Protein AF-A0A953UJZ9-F1 (afdb_monomer_lite)

Structure (mmCIF, N/CA/C/O backbone):
data_AF-A0A953UJZ9-F1
#
_entry.id   AF-A0A953UJZ9-F1
#
loop_
_atom_site.group_PDB
_atom_site.id
_atom_site.type_symbol
_atom_site.label_atom_id
_atom_site.label_alt_id
_atom_site.label_comp_id
_atom_site.label_asym_id
_atom_site.label_entity_id
_atom_site.label_seq_id
_atom_site.pdbx_PDB_ins_code
_atom_site.Cartn_x
_atom_site.Cartn_y
_atom_site.Cartn_z
_atom_site.occupancy
_atom_site.B_iso_or_equiv
_atom_site.auth_seq_id
_atom_site.auth_comp_id
_atom_site.auth_asym_id
_atom_site.auth_atom_id
_atom_site.pdbx_PDB_model_num
ATOM 1 N N . MET A 1 1 ? 5.316 -20.249 -6.117 1.00 58.19 1 MET A N 1
ATOM 2 C CA . MET A 1 1 ? 6.698 -19.734 -6.131 1.00 58.19 1 MET A CA 1
ATOM 3 C C . MET A 1 1 ? 7.180 -19.866 -7.557 1.00 58.19 1 MET A C 1
ATOM 5 O O . MET A 1 1 ? 7.036 -20.961 -8.097 1.00 58.19 1 MET A O 1
ATOM 9 N N . ALA A 1 2 ? 7.601 -18.769 -8.183 1.00 73.19 2 ALA A N 1
ATOM 10 C CA . ALA A 1 2 ? 8.180 -18.831 -9.522 1.00 73.19 2 ALA A CA 1
ATOM 11 C C . ALA A 1 2 ? 9.542 -19.540 -9.443 1.00 73.19 2 ALA A C 1
ATOM 13 O O . ALA A 1 2 ? 10.257 -19.397 -8.452 1.00 73.19 2 ALA A O 1
ATOM 14 N N . GLU A 1 3 ? 9.878 -20.360 -10.437 1.00 79.06 3 GLU A N 1
ATOM 15 C CA . GLU A 1 3 ? 11.207 -20.971 -10.489 1.00 79.06 3 GLU A CA 1
ATOM 16 C C . GLU A 1 3 ? 12.247 -19.902 -10.865 1.00 79.06 3 GLU A C 1
ATOM 18 O O . GLU A 1 3 ? 11.990 -19.110 -11.778 1.00 79.06 3 GLU A O 1
ATOM 23 N N . PRO A 1 4 ? 13.409 -19.856 -10.184 1.00 88.12 4 PRO A N 1
ATOM 24 C CA . PRO A 1 4 ? 14.463 -18.914 -10.530 1.00 88.12 4 PRO A CA 1
ATOM 25 C C . PRO A 1 4 ? 14.976 -19.207 -11.941 1.00 88.12 4 PRO A C 1
ATOM 27 O O . PRO A 1 4 ? 15.209 -20.362 -12.306 1.00 88.12 4 PRO A O 1
ATOM 30 N N . LEU A 1 5 ? 15.175 -18.154 -12.730 1.00 93.25 5 LEU A N 1
ATOM 31 C CA . LEU A 1 5 ? 15.668 -18.290 -14.096 1.00 93.25 5 LEU A CA 1
ATOM 32 C C . LEU A 1 5 ? 17.116 -18.788 -14.106 1.00 93.25 5 LEU A C 1
ATOM 34 O O . LEU A 1 5 ? 17.972 -18.312 -13.360 1.00 93.25 5 LEU A O 1
ATOM 38 N N . SER A 1 6 ? 17.429 -19.709 -15.014 1.00 96.00 6 SER A N 1
ATOM 39 C CA . SER A 1 6 ? 18.814 -20.114 -15.250 1.00 96.00 6 SER A CA 1
ATOM 40 C C . SER A 1 6 ? 19.647 -18.942 -15.799 1.00 96.00 6 SER A C 1
ATOM 42 O O . SER A 1 6 ? 19.119 -18.076 -16.506 1.00 96.00 6 SER A O 1
ATOM 44 N N . PRO A 1 7 ? 20.981 -18.926 -15.597 1.00 96.31 7 PRO A N 1
ATOM 45 C CA . PRO A 1 7 ? 21.849 -17.896 -16.179 1.00 96.31 7 PRO A CA 1
ATOM 46 C C . PRO A 1 7 ? 21.696 -17.750 -17.703 1.00 96.31 7 PRO A C 1
ATOM 48 O O . PRO A 1 7 ? 21.784 -16.644 -18.236 1.00 96.31 7 PRO A O 1
ATOM 51 N N . SER A 1 8 ? 21.426 -18.853 -18.411 1.00 96.31 8 SER A N 1
ATOM 52 C CA . SER A 1 8 ? 21.149 -18.853 -19.852 1.00 96.31 8 SER A CA 1
ATOM 53 C C . SER A 1 8 ? 19.830 -18.169 -20.210 1.00 96.31 8 SER A C 1
ATOM 55 O O . SER A 1 8 ? 19.759 -17.469 -21.220 1.00 96.31 8 SER A O 1
ATOM 57 N N . GLU A 1 9 ? 18.791 -18.334 -19.393 1.00 97.19 9 GLU A N 1
ATOM 58 C CA . GLU A 1 9 ? 17.505 -17.664 -19.606 1.00 97.19 9 GLU A CA 1
ATOM 59 C C . GLU A 1 9 ? 17.603 -16.169 -19.323 1.00 97.19 9 GLU A C 1
ATOM 61 O O . GLU A 1 9 ? 17.124 -15.374 -20.133 1.00 97.19 9 GLU A O 1
ATOM 66 N N . ILE A 1 10 ? 18.292 -15.779 -18.245 1.00 97.38 10 ILE A N 1
ATOM 67 C CA . ILE A 1 10 ? 18.560 -14.369 -17.932 1.00 97.38 10 ILE A CA 1
ATOM 68 C C . ILE A 1 10 ? 19.323 -13.714 -19.086 1.00 97.38 10 ILE A C 1
ATOM 70 O O . ILE A 1 10 ? 18.930 -12.644 -19.554 1.00 97.38 10 ILE A O 1
ATOM 74 N N . ALA A 1 11 ? 20.373 -14.365 -19.598 1.00 97.44 11 ALA A N 1
ATOM 75 C CA . ALA A 1 11 ? 21.143 -13.860 -20.733 1.00 97.44 11 ALA A CA 1
ATOM 76 C C . ALA A 1 11 ? 20.284 -13.712 -21.999 1.00 97.44 11 ALA A C 1
ATOM 78 O O . ALA A 1 11 ? 20.357 -12.682 -22.671 1.00 97.44 11 ALA A O 1
ATOM 79 N N . ARG A 1 12 ? 19.425 -14.697 -22.296 1.00 98.12 12 ARG A N 1
ATOM 80 C CA . ARG A 1 12 ? 18.495 -14.650 -23.434 1.00 98.12 12 ARG A CA 1
ATOM 81 C C . ARG A 1 12 ? 17.529 -13.472 -23.326 1.00 98.12 12 ARG A C 1
ATOM 83 O O . ARG A 1 12 ? 17.406 -12.704 -24.277 1.00 98.12 12 ARG A O 1
ATOM 90 N N . HIS A 1 13 ? 16.864 -13.312 -22.184 1.00 98.12 13 HIS A N 1
ATOM 91 C CA . HIS A 1 13 ? 15.943 -12.198 -21.960 1.00 98.12 13 HIS A CA 1
ATOM 92 C C . HIS A 1 13 ? 16.662 -10.852 -22.026 1.00 98.12 13 HIS A C 1
ATOM 94 O O . HIS A 1 13 ? 16.184 -9.942 -22.693 1.00 98.12 13 HIS A O 1
ATOM 100 N N . THR A 1 14 ? 17.848 -10.746 -21.427 1.00 97.31 14 THR A N 1
ATOM 101 C CA . THR A 1 14 ? 18.667 -9.526 -21.482 1.00 97.31 14 THR A CA 1
ATOM 102 C C . THR A 1 14 ? 19.038 -9.157 -22.921 1.00 97.31 14 THR A C 1
ATOM 104 O O . THR A 1 14 ? 18.936 -7.991 -23.294 1.00 97.31 14 THR A O 1
ATOM 107 N N . GLY A 1 15 ? 19.413 -10.136 -23.752 1.00 97.12 15 GLY A N 1
ATOM 108 C CA . GLY A 1 15 ? 19.668 -9.912 -25.179 1.00 97.12 15 GLY A CA 1
ATOM 109 C C . GLY A 1 15 ? 18.449 -9.336 -25.903 1.00 97.12 15 GLY A C 1
ATOM 110 O O . GLY A 1 15 ? 18.568 -8.342 -26.616 1.00 97.12 15 GLY A O 1
ATOM 111 N N . ILE A 1 16 ? 17.257 -9.886 -25.639 1.00 97.94 16 ILE A N 1
ATOM 112 C CA . ILE A 1 16 ? 15.998 -9.378 -26.206 1.00 97.94 16 ILE A CA 1
ATOM 113 C C . ILE A 1 16 ? 15.743 -7.930 -25.768 1.00 97.94 16 ILE A C 1
ATOM 115 O O . ILE A 1 16 ? 15.439 -7.095 -26.618 1.00 97.94 16 ILE A O 1
ATOM 119 N N . LEU A 1 17 ? 15.901 -7.612 -24.478 1.00 97.69 17 LEU A N 1
ATOM 120 C CA . LEU A 1 17 ? 15.688 -6.252 -23.964 1.00 97.69 17 LEU A CA 1
ATOM 121 C C . LEU A 1 17 ? 16.626 -5.231 -24.620 1.00 97.69 17 LEU A C 1
ATOM 123 O O . LEU A 1 17 ? 16.199 -4.127 -24.958 1.00 97.69 17 LEU A O 1
ATOM 127 N N . ASN A 1 18 ? 17.878 -5.609 -24.874 1.00 95.69 18 ASN A N 1
ATOM 128 C CA . ASN A 1 18 ? 18.856 -4.712 -25.484 1.00 95.69 18 ASN A CA 1
ATOM 129 C C . ASN A 1 18 ? 18.601 -4.489 -26.981 1.00 95.69 18 ASN A C 1
ATOM 131 O O . ASN A 1 18 ? 18.669 -3.352 -27.444 1.00 95.69 18 ASN A O 1
ATOM 135 N N . GLU A 1 19 ? 18.267 -5.541 -27.731 1.00 95.50 19 GLU A N 1
ATOM 136 C CA . GLU A 1 19 ? 18.360 -5.522 -29.199 1.00 95.50 19 GLU A CA 1
ATOM 137 C C . GLU A 1 19 ? 17.005 -5.525 -29.922 1.00 95.50 19 GLU A C 1
ATOM 139 O O . GLU A 1 19 ? 16.905 -5.032 -31.049 1.00 95.50 19 GLU A O 1
ATOM 144 N N . SER A 1 20 ? 15.950 -6.074 -29.308 1.00 95.62 20 SER A N 1
ATOM 145 C CA . SER A 1 20 ? 14.676 -6.285 -30.001 1.00 95.62 20 SER A CA 1
ATOM 146 C C . SER A 1 20 ? 13.931 -4.979 -30.279 1.00 95.62 20 SER A C 1
ATOM 148 O O . SER A 1 20 ? 13.770 -4.129 -29.406 1.00 95.62 20 SER A O 1
ATOM 150 N N . ARG A 1 21 ? 13.399 -4.844 -31.494 1.00 94.38 21 ARG A N 1
ATOM 151 C CA . ARG A 1 21 ? 12.443 -3.783 -31.858 1.00 94.38 21 ARG A CA 1
ATOM 152 C C . ARG A 1 21 ? 10.989 -4.251 -31.816 1.00 94.38 21 ARG A C 1
ATOM 154 O O . ARG A 1 21 ? 10.092 -3.464 -32.085 1.00 94.38 21 ARG A O 1
ATOM 161 N N . ASP A 1 22 ? 10.775 -5.529 -31.523 1.00 96.38 22 ASP A N 1
ATOM 162 C CA . ASP A 1 22 ? 9.454 -6.122 -31.373 1.00 96.38 22 ASP A CA 1
ATOM 163 C C . ASP A 1 22 ? 8.970 -5.900 -29.935 1.00 96.38 22 ASP A C 1
ATOM 165 O O . ASP A 1 22 ? 9.495 -6.507 -28.992 1.00 96.38 22 ASP A O 1
ATOM 169 N N . THR A 1 23 ? 7.985 -5.013 -29.777 1.00 95.31 23 THR A N 1
ATOM 170 C CA . THR A 1 23 ? 7.402 -4.655 -28.481 1.00 95.31 23 THR A CA 1
ATOM 171 C C . THR A 1 23 ? 6.867 -5.879 -27.742 1.00 95.31 23 THR A C 1
ATOM 173 O O . THR A 1 23 ? 7.101 -5.992 -26.542 1.00 95.31 23 THR A O 1
ATOM 176 N N . ASP A 1 24 ? 6.248 -6.850 -28.416 1.00 96.25 24 ASP A N 1
ATOM 177 C CA . ASP A 1 24 ? 5.693 -8.028 -27.736 1.00 96.25 24 ASP A CA 1
ATOM 178 C C . ASP A 1 24 ? 6.804 -8.888 -27.114 1.00 96.25 24 ASP A C 1
ATOM 180 O O . ASP A 1 24 ? 6.673 -9.372 -25.985 1.00 96.25 24 ASP A O 1
ATOM 184 N N . GLN A 1 25 ? 7.945 -9.017 -27.799 1.00 97.31 25 GLN A N 1
ATOM 185 C CA . GLN A 1 25 ? 9.116 -9.721 -27.264 1.00 97.31 25 GLN A CA 1
ATOM 186 C C . GLN A 1 25 ? 9.776 -8.972 -26.102 1.00 97.31 25 GLN A C 1
ATOM 188 O O . GLN A 1 25 ? 10.216 -9.612 -25.136 1.00 97.31 25 GLN A O 1
ATOM 193 N N . LEU A 1 26 ? 9.844 -7.637 -26.183 1.00 97.38 26 LEU A N 1
ATOM 194 C CA . LEU A 1 26 ? 10.350 -6.791 -25.098 1.00 97.38 26 LEU A CA 1
ATOM 195 C C . LEU A 1 26 ? 9.493 -6.956 -23.849 1.00 97.38 26 LEU A C 1
ATOM 197 O O . LEU A 1 26 ? 10.021 -7.249 -22.778 1.00 97.38 26 LEU A O 1
ATOM 201 N N . VAL A 1 27 ? 8.173 -6.848 -24.000 1.00 97.75 27 VAL A N 1
ATOM 202 C CA . VAL A 1 27 ? 7.217 -6.981 -22.900 1.00 97.75 27 VAL A CA 1
ATOM 203 C C . VAL A 1 27 ? 7.284 -8.374 -22.288 1.00 97.75 27 VAL A C 1
ATOM 205 O O . VAL A 1 27 ? 7.410 -8.495 -21.072 1.00 97.75 27 VAL A O 1
ATOM 208 N N . ALA A 1 28 ? 7.261 -9.430 -23.105 1.00 98.06 28 ALA A N 1
ATOM 209 C CA . ALA A 1 28 ? 7.353 -10.801 -22.609 1.00 98.06 28 ALA A CA 1
ATOM 210 C C . ALA A 1 28 ? 8.652 -11.045 -21.823 1.00 98.06 28 ALA A C 1
ATOM 212 O O . ALA A 1 28 ? 8.630 -11.687 -20.774 1.00 98.06 28 ALA A O 1
ATOM 213 N N . SER A 1 29 ? 9.780 -10.505 -22.295 1.00 98.19 29 SER A N 1
ATOM 214 C CA . SER A 1 29 ? 11.065 -10.652 -21.604 1.00 98.19 29 SER A CA 1
ATOM 215 C C . SER A 1 29 ? 11.154 -9.812 -20.335 1.00 98.19 29 SER A C 1
ATOM 217 O O . SER A 1 29 ? 11.658 -10.301 -19.328 1.00 98.19 29 SER A O 1
ATOM 219 N N . ALA A 1 30 ? 10.637 -8.583 -20.350 1.00 98.19 30 ALA A N 1
ATOM 220 C CA . ALA A 1 30 ? 10.620 -7.719 -19.175 1.00 98.19 30 ALA A CA 1
ATOM 221 C C . ALA A 1 30 ? 9.745 -8.319 -18.067 1.00 98.19 30 ALA A C 1
ATOM 223 O O . ALA A 1 30 ? 10.163 -8.352 -16.913 1.00 98.19 30 ALA A O 1
ATOM 224 N N . LEU A 1 31 ? 8.581 -8.870 -18.427 1.00 98.12 31 LEU A 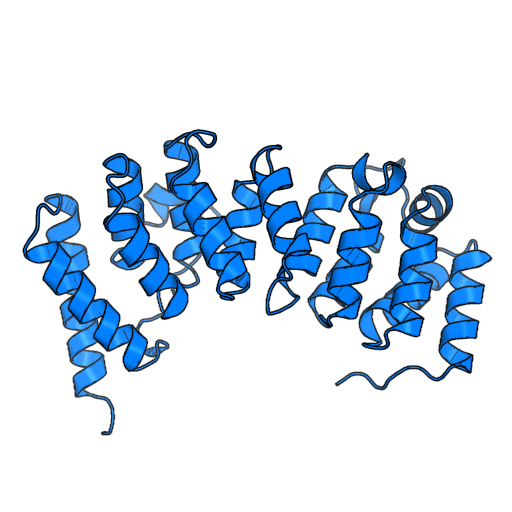N 1
ATOM 225 C CA . LEU A 1 31 ? 7.698 -9.574 -17.496 1.00 98.12 31 LEU A CA 1
ATOM 226 C C . LEU A 1 31 ? 8.345 -10.839 -16.928 1.00 98.12 31 LEU A C 1
ATOM 228 O O . LEU A 1 31 ? 8.251 -11.072 -15.727 1.00 98.12 31 LEU A O 1
ATOM 232 N N . ALA A 1 32 ? 9.032 -11.627 -17.761 1.00 97.50 32 ALA A N 1
ATOM 233 C CA . ALA A 1 32 ? 9.737 -12.818 -17.295 1.00 97.50 32 ALA A CA 1
ATOM 234 C C . ALA A 1 32 ? 10.825 -12.472 -16.265 1.00 97.50 32 ALA A C 1
ATOM 236 O O . ALA A 1 32 ? 10.915 -13.133 -15.235 1.00 97.50 32 ALA A O 1
ATOM 237 N N . LEU A 1 33 ? 11.617 -11.416 -16.502 1.00 97.88 33 LEU A N 1
ATOM 238 C CA . LEU A 1 33 ? 12.612 -10.960 -15.526 1.00 97.88 33 LEU A CA 1
ATOM 239 C C . LEU A 1 33 ? 11.956 -10.379 -14.264 1.00 97.88 33 LEU A C 1
ATOM 241 O O . LEU A 1 33 ? 12.402 -10.695 -13.164 1.00 97.88 33 LEU A O 1
ATOM 245 N N . ALA A 1 34 ? 10.895 -9.578 -14.400 1.00 97.62 34 ALA A N 1
ATOM 246 C CA . ALA A 1 34 ? 10.188 -8.976 -13.267 1.00 97.62 34 ALA A CA 1
ATOM 247 C C . ALA A 1 34 ? 9.583 -10.027 -12.321 1.00 97.62 34 ALA A C 1
ATOM 249 O O . ALA A 1 34 ? 9.651 -9.867 -11.108 1.00 97.62 34 ALA A O 1
ATOM 250 N N . ALA A 1 35 ? 9.052 -11.123 -12.868 1.00 96.31 35 ALA A N 1
ATOM 251 C CA . ALA A 1 35 ? 8.443 -12.205 -12.094 1.00 96.31 35 ALA A CA 1
ATOM 252 C C . ALA A 1 35 ? 9.450 -13.242 -11.550 1.00 96.31 35 ALA A C 1
ATOM 254 O O . ALA A 1 35 ? 9.056 -14.156 -10.832 1.00 96.31 35 ALA A O 1
ATOM 255 N N . SER A 1 36 ? 10.737 -13.148 -11.905 1.00 91.81 36 SER A N 1
ATOM 256 C CA . SER A 1 36 ? 11.708 -14.236 -11.689 1.00 91.81 36 SER A CA 1
ATOM 257 C C . SER A 1 36 ? 12.210 -14.417 -10.252 1.00 91.81 36 SER A C 1
ATOM 259 O O . SER A 1 36 ? 12.951 -15.365 -10.004 1.00 91.81 36 SER A O 1
ATOM 261 N N . GLU A 1 37 ? 11.877 -13.511 -9.324 1.00 90.94 37 GLU A N 1
ATOM 262 C CA . GLU A 1 37 ? 12.398 -13.436 -7.939 1.00 90.94 37 GLU A CA 1
ATOM 263 C C . GLU A 1 37 ? 13.953 -13.407 -7.818 1.00 90.94 37 GLU A C 1
ATOM 265 O O . GLU A 1 37 ? 14.498 -13.209 -6.728 1.00 90.94 37 GLU A O 1
ATOM 270 N N . ASP A 1 38 ? 14.685 -13.527 -8.932 1.00 94.88 38 ASP A N 1
ATOM 271 C CA . ASP A 1 38 ? 16.134 -13.690 -9.032 1.00 94.88 38 ASP A CA 1
ATOM 272 C C . ASP A 1 38 ? 16.846 -12.316 -9.060 1.00 94.88 38 ASP A C 1
ATOM 274 O O . ASP A 1 38 ? 16.565 -11.472 -9.922 1.00 94.88 38 ASP A O 1
ATOM 278 N N . PRO A 1 39 ? 17.784 -12.034 -8.129 1.00 95.88 39 PRO A N 1
ATOM 279 C CA . PRO A 1 39 ? 18.444 -10.731 -8.081 1.00 95.88 39 PRO A CA 1
ATOM 280 C C . PRO A 1 39 ? 19.257 -10.368 -9.341 1.00 95.88 39 PRO A C 1
ATOM 282 O O . PRO A 1 39 ? 19.136 -9.223 -9.783 1.00 95.88 39 PRO A O 1
ATOM 285 N N . PRO A 1 40 ? 20.079 -11.257 -9.941 1.00 96.81 40 PRO A N 1
ATOM 286 C CA . PRO A 1 40 ? 20.658 -11.024 -11.268 1.00 96.81 40 PRO A CA 1
ATOM 287 C C . PRO A 1 40 ? 19.648 -10.663 -12.369 1.00 96.81 40 PRO A C 1
ATOM 289 O O . PRO A 1 40 ? 19.921 -9.752 -13.157 1.00 96.81 40 PRO A O 1
ATOM 292 N N . ALA A 1 41 ? 18.496 -11.330 -12.427 1.00 97.25 41 ALA A N 1
ATOM 293 C CA . ALA A 1 41 ? 17.450 -11.045 -13.410 1.00 97.25 41 ALA A CA 1
ATOM 294 C C . ALA A 1 41 ? 16.835 -9.651 -13.211 1.00 97.25 41 ALA A C 1
ATOM 296 O O . ALA A 1 41 ? 16.741 -8.868 -14.162 1.00 97.25 41 ALA A O 1
ATOM 297 N N . LEU A 1 42 ? 16.506 -9.297 -11.967 1.00 97.38 42 LEU A N 1
ATOM 298 C CA . LEU A 1 42 ? 16.020 -7.961 -11.620 1.00 97.38 42 LEU A CA 1
ATOM 299 C C . LEU A 1 42 ? 17.084 -6.890 -11.880 1.00 97.38 42 LEU A C 1
ATOM 301 O O . LEU A 1 42 ? 16.769 -5.824 -12.398 1.00 97.38 42 LEU A O 1
ATOM 305 N N . LEU A 1 43 ? 18.361 -7.169 -11.617 1.00 96.44 43 LEU A N 1
ATOM 306 C CA . LEU A 1 43 ? 19.442 -6.244 -11.959 1.00 96.44 43 LEU A CA 1
ATOM 307 C C . LEU A 1 43 ? 19.526 -6.002 -13.473 1.00 96.44 43 LEU A C 1
ATOM 309 O O . LEU A 1 43 ? 19.748 -4.867 -13.892 1.00 96.44 43 LEU A O 1
ATOM 313 N N . ALA A 1 44 ? 19.358 -7.041 -14.295 1.00 96.81 44 ALA A N 1
ATOM 314 C CA . ALA A 1 44 ? 19.346 -6.901 -15.749 1.00 96.81 44 ALA A CA 1
ATOM 315 C C . ALA A 1 44 ? 18.161 -6.050 -16.231 1.00 96.81 44 ALA A C 1
ATOM 317 O O . ALA A 1 44 ? 18.358 -5.136 -17.033 1.00 96.81 44 ALA A O 1
ATOM 318 N N . LEU 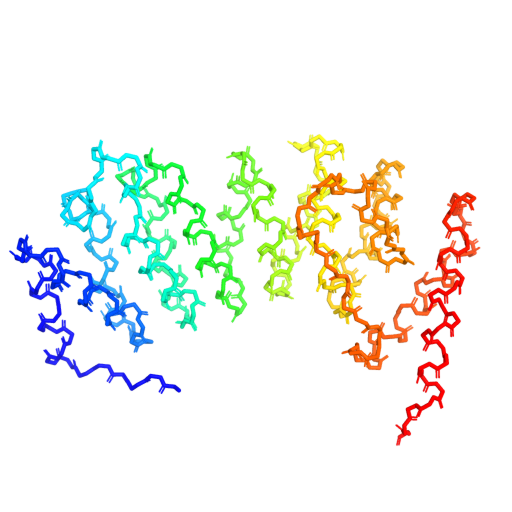A 1 45 ? 16.965 -6.283 -15.683 1.00 98.00 45 LEU A N 1
ATOM 319 C CA . LEU A 1 45 ? 15.781 -5.462 -15.947 1.00 98.00 45 LEU A CA 1
ATOM 320 C C . LEU A 1 45 ? 15.996 -4.000 -15.520 1.00 98.00 45 LEU A C 1
ATOM 322 O O . LEU A 1 45 ? 15.735 -3.072 -16.285 1.00 98.00 45 LEU A O 1
ATOM 326 N N . GLY A 1 46 ? 16.534 -3.792 -14.318 1.00 96.50 46 GLY A N 1
ATOM 327 C CA . GLY A 1 46 ? 16.820 -2.472 -13.770 1.00 96.50 46 GLY A CA 1
ATOM 328 C C . GLY A 1 46 ? 17.841 -1.683 -14.587 1.00 96.50 46 GLY A C 1
ATOM 329 O O . GLY A 1 46 ? 17.797 -0.465 -14.560 1.00 96.50 46 GLY A O 1
ATOM 330 N N . ARG A 1 47 ? 18.738 -2.319 -15.352 1.00 96.06 47 ARG A N 1
ATOM 331 C CA . ARG A 1 47 ? 19.648 -1.583 -16.251 1.00 96.06 47 ARG A CA 1
ATOM 332 C C . ARG A 1 47 ? 18.902 -0.905 -17.392 1.00 96.06 47 ARG A C 1
ATOM 334 O O . ARG A 1 47 ? 19.209 0.234 -17.702 1.00 96.06 47 ARG A O 1
ATOM 341 N N . VAL A 1 48 ? 17.938 -1.588 -18.007 1.00 96.75 48 VAL A N 1
ATOM 342 C CA . VAL A 1 48 ? 17.239 -1.046 -19.180 1.00 96.75 48 VAL A CA 1
ATOM 343 C C . VAL A 1 48 ? 16.116 -0.082 -18.798 1.00 96.75 48 VAL A C 1
ATOM 345 O O . VAL A 1 48 ? 15.917 0.907 -19.493 1.00 96.75 48 VAL A O 1
ATOM 348 N N . LEU A 1 49 ? 15.435 -0.294 -17.665 1.00 96.44 49 LEU A N 1
ATOM 349 C CA . LEU A 1 49 ? 14.336 0.576 -17.212 1.00 96.44 49 LEU A CA 1
ATOM 350 C C . LEU A 1 49 ? 14.762 2.010 -16.865 1.00 96.44 49 LEU A C 1
ATOM 352 O O . LEU A 1 49 ? 13.910 2.886 -16.758 1.00 96.44 49 LEU A O 1
ATOM 356 N N . ARG A 1 50 ? 16.062 2.253 -16.698 1.00 95.06 50 ARG A N 1
ATOM 357 C CA . ARG A 1 50 ? 16.626 3.583 -16.431 1.00 95.06 50 ARG A CA 1
ATOM 358 C C . ARG A 1 50 ? 16.823 4.419 -17.695 1.00 95.06 50 ARG A C 1
ATOM 360 O O . ARG A 1 50 ? 17.198 5.579 -17.600 1.00 95.06 50 ARG A O 1
ATOM 367 N N . HIS A 1 51 ? 16.616 3.823 -18.868 1.00 94.94 51 HIS A N 1
ATOM 368 C CA . HIS A 1 51 ? 16.889 4.450 -20.153 1.00 94.94 51 HIS A CA 1
ATOM 369 C C . HIS A 1 51 ? 15.592 4.695 -20.923 1.00 94.94 51 HIS A C 1
ATOM 371 O O . HIS A 1 51 ? 14.864 3.767 -21.280 1.00 94.94 51 HIS A O 1
ATOM 377 N N . GLY A 1 52 ? 15.347 5.952 -21.259 1.00 92.62 52 GLY A N 1
ATOM 378 C CA . GLY A 1 52 ? 14.241 6.447 -22.064 1.00 92.62 52 GLY A CA 1
ATOM 379 C C . GLY A 1 52 ? 14.181 5.802 -23.443 1.00 92.62 52 GLY A C 1
ATOM 380 O O . GLY A 1 52 ? 13.090 5.538 -23.933 1.00 92.62 52 GLY A O 1
ATOM 381 N N . GLU A 1 53 ? 15.321 5.438 -24.045 1.00 94.00 53 GLU A N 1
ATOM 382 C CA . GLU A 1 53 ? 15.330 4.663 -25.296 1.00 94.00 53 GLU A CA 1
ATOM 383 C C . GLU A 1 53 ? 14.589 3.327 -25.141 1.00 94.00 53 GLU A C 1
ATOM 385 O O . GLU A 1 53 ? 13.765 2.968 -25.983 1.00 94.00 53 GLU A O 1
ATOM 390 N N . PHE A 1 54 ? 14.853 2.594 -24.058 1.00 95.62 54 PHE A N 1
ATOM 391 C CA . PHE A 1 54 ? 14.154 1.344 -23.781 1.00 95.62 54 PHE A CA 1
ATOM 392 C C . PHE A 1 54 ? 12.685 1.599 -23.434 1.00 95.62 54 PHE A C 1
ATOM 394 O O . PHE A 1 54 ? 11.816 0.912 -23.967 1.00 95.62 54 PHE A O 1
ATOM 401 N N . LEU A 1 55 ? 12.393 2.605 -22.604 1.00 94.94 55 LEU A N 1
ATOM 402 C CA . LEU A 1 55 ? 11.017 2.955 -22.234 1.00 94.94 55 LEU A CA 1
ATOM 403 C C . LEU A 1 55 ? 10.169 3.321 -23.469 1.00 94.94 55 LEU A C 1
ATOM 405 O O . LEU A 1 55 ? 9.043 2.848 -23.582 1.00 94.94 55 LEU A O 1
ATOM 409 N N . ASN A 1 56 ? 10.732 4.049 -24.438 1.00 93.19 56 ASN A N 1
ATOM 410 C CA . ASN A 1 56 ? 10.086 4.400 -25.714 1.00 93.19 56 ASN A CA 1
ATOM 411 C C . ASN A 1 56 ? 9.934 3.213 -26.683 1.00 93.19 56 ASN A C 1
ATOM 413 O O . ASN A 1 56 ? 9.147 3.273 -27.624 1.00 93.19 56 ASN A O 1
ATOM 417 N N . ARG A 1 57 ? 10.718 2.142 -26.509 1.00 94.75 57 ARG A N 1
ATOM 418 C CA . ARG A 1 57 ? 10.541 0.880 -27.253 1.00 94.75 57 ARG A CA 1
ATOM 419 C C . ARG A 1 57 ? 9.494 -0.018 -26.592 1.00 94.75 57 ARG A C 1
ATOM 421 O O . ARG A 1 57 ? 8.826 -0.793 -27.280 1.00 94.75 57 ARG A O 1
ATOM 428 N N . LEU A 1 58 ? 9.395 0.053 -25.265 1.00 94.75 58 LEU A N 1
ATOM 429 C CA . LEU A 1 58 ? 8.469 -0.737 -24.461 1.00 94.75 58 LEU A CA 1
ATOM 430 C C . LEU A 1 58 ? 7.036 -0.195 -24.544 1.00 94.75 58 LEU A C 1
ATOM 432 O O . LEU A 1 58 ? 6.098 -0.988 -24.605 1.00 94.75 58 LEU A O 1
ATOM 436 N N . ASP A 1 59 ? 6.872 1.125 -24.574 1.00 93.25 59 ASP A N 1
ATOM 437 C CA . ASP A 1 59 ? 5.585 1.812 -24.655 1.00 93.25 59 ASP A CA 1
ATOM 438 C C . ASP A 1 59 ? 5.580 2.883 -25.752 1.00 93.25 59 ASP A C 1
ATOM 440 O O . ASP A 1 59 ? 6.593 3.519 -26.034 1.00 93.25 59 ASP A O 1
ATOM 444 N N . ASP A 1 60 ? 4.405 3.114 -26.344 1.00 86.50 60 ASP A N 1
ATOM 445 C CA . ASP A 1 60 ? 4.173 4.263 -27.222 1.00 86.50 60 ASP A CA 1
ATOM 446 C C . ASP A 1 60 ? 3.936 5.508 -26.361 1.00 86.50 60 ASP A C 1
ATOM 448 O O . ASP A 1 60 ? 2.803 5.810 -25.974 1.00 86.50 60 ASP A O 1
ATOM 452 N N . THR A 1 61 ? 5.027 6.204 -26.042 1.00 80.88 61 THR A N 1
ATOM 453 C CA . THR A 1 61 ? 5.029 7.413 -25.206 1.00 80.88 61 THR A CA 1
ATOM 454 C C . THR A 1 61 ? 4.407 8.629 -25.889 1.00 80.88 61 THR A C 1
ATOM 456 O O . THR A 1 61 ? 4.051 9.590 -25.218 1.00 80.88 61 THR A O 1
ATOM 459 N N . ALA A 1 62 ? 4.196 8.589 -27.209 1.00 81.25 62 ALA A N 1
ATOM 460 C CA . ALA A 1 62 ? 3.502 9.656 -27.928 1.00 81.25 62 ALA A CA 1
ATOM 461 C C . ALA A 1 62 ? 1.971 9.558 -27.800 1.00 81.25 62 ALA A C 1
ATOM 463 O O . ALA A 1 62 ? 1.261 10.522 -28.099 1.00 81.25 62 ALA A O 1
ATOM 464 N N . ASN A 1 63 ? 1.449 8.407 -27.368 1.00 84.00 63 ASN A N 1
ATOM 465 C CA . ASN A 1 63 ? 0.025 8.168 -27.190 1.00 84.00 63 ASN A CA 1
ATOM 466 C C . ASN A 1 63 ? -0.334 8.087 -25.693 1.00 84.00 63 ASN A C 1
ATOM 468 O O . ASN A 1 63 ? -0.064 7.066 -25.053 1.00 84.00 63 ASN A O 1
ATOM 472 N N . PRO A 1 64 ? -1.048 9.088 -25.138 1.00 81.19 64 PRO A N 1
ATOM 473 C CA . PRO A 1 64 ? -1.414 9.116 -23.718 1.00 81.19 64 PRO A CA 1
ATOM 474 C C . PRO A 1 64 ? -2.176 7.873 -23.228 1.00 81.19 64 PRO A C 1
ATOM 476 O O . PRO A 1 64 ? -2.090 7.502 -22.063 1.00 81.19 64 PRO A O 1
ATOM 479 N N . SER A 1 65 ? -2.913 7.183 -24.109 1.00 81.56 65 SER A N 1
ATOM 480 C CA . SER A 1 65 ? -3.666 5.965 -23.753 1.00 81.56 65 SER A CA 1
ATOM 481 C C . SER A 1 65 ? -2.802 4.698 -23.617 1.00 81.56 65 SER A C 1
ATOM 483 O O . SER A 1 65 ? -3.298 3.621 -23.253 1.00 81.56 65 SER A O 1
ATOM 485 N N . SER A 1 66 ? -1.514 4.792 -23.944 1.00 85.69 66 SER A N 1
ATOM 486 C CA . SER A 1 66 ? -0.555 3.685 -23.898 1.00 85.69 66 SER A CA 1
ATOM 487 C C . SER A 1 66 ? 0.818 4.058 -23.342 1.00 85.69 66 SER A C 1
ATOM 489 O O . SER A 1 66 ? 1.639 3.160 -23.215 1.00 85.69 66 SER A O 1
ATOM 491 N N . GLU A 1 67 ? 1.044 5.315 -22.953 1.00 89.12 67 GLU A N 1
ATOM 492 C CA . GLU A 1 67 ? 2.345 5.868 -22.534 1.00 89.12 67 GLU A CA 1
ATOM 493 C C . GLU A 1 67 ? 3.059 5.070 -21.426 1.00 89.12 67 GLU A C 1
ATOM 495 O O . GLU A 1 67 ? 4.289 5.070 -21.342 1.00 89.12 67 GLU A O 1
ATOM 500 N N . ILE A 1 68 ? 2.292 4.376 -20.580 1.00 94.12 68 ILE A N 1
ATOM 501 C CA . ILE A 1 68 ? 2.812 3.559 -19.475 1.00 94.12 68 ILE A CA 1
ATOM 502 C C . ILE A 1 68 ? 2.188 2.161 -19.408 1.00 94.12 68 ILE A C 1
ATOM 504 O O . ILE A 1 68 ? 2.226 1.524 -18.356 1.00 94.12 68 ILE A O 1
ATOM 508 N N . ARG A 1 69 ? 1.543 1.673 -20.476 1.00 95.06 69 ARG A N 1
ATOM 509 C CA . ARG A 1 69 ? 0.742 0.436 -20.405 1.00 95.06 69 ARG A CA 1
ATOM 510 C C . ARG A 1 69 ? 1.597 -0.777 -20.052 1.00 95.06 69 ARG A C 1
ATOM 512 O O . ARG A 1 69 ? 1.216 -1.574 -19.194 1.00 95.06 69 ARG A O 1
ATOM 519 N N . ASN A 1 70 ? 2.718 -0.954 -20.730 1.00 97.00 70 ASN A N 1
ATOM 520 C CA . ASN A 1 70 ? 3.600 -2.091 -20.537 1.00 97.00 70 ASN A CA 1
ATOM 521 C C . ASN A 1 70 ? 4.518 -1.887 -19.333 1.00 97.00 70 ASN A C 1
ATOM 523 O O . ASN A 1 70 ? 4.714 -2.843 -18.581 1.00 97.00 70 ASN A O 1
ATOM 527 N N . VAL A 1 71 ? 4.983 -0.662 -19.072 1.00 97.06 71 VAL A N 1
ATOM 528 C CA . VAL A 1 71 ? 5.648 -0.312 -17.805 1.00 97.06 71 VAL A CA 1
ATOM 529 C C . VAL A 1 71 ? 4.752 -0.666 -16.611 1.00 97.06 71 VAL A C 1
ATOM 531 O O . VAL A 1 71 ? 5.221 -1.316 -15.679 1.00 97.06 71 VAL A O 1
ATOM 534 N N . ALA A 1 72 ? 3.451 -0.360 -16.657 1.00 97.38 72 ALA A N 1
ATOM 535 C CA . ALA A 1 72 ? 2.499 -0.738 -15.608 1.00 97.38 72 ALA A CA 1
ATOM 536 C C . ALA A 1 72 ? 2.413 -2.253 -15.406 1.00 97.38 72 ALA A C 1
ATOM 538 O O . ALA A 1 72 ? 2.369 -2.717 -14.270 1.00 97.38 72 ALA A O 1
ATOM 539 N N . ARG A 1 73 ? 2.449 -3.043 -16.485 1.00 98.00 73 ARG A N 1
ATOM 540 C CA . ARG A 1 73 ? 2.469 -4.512 -16.385 1.00 98.00 73 ARG A CA 1
ATOM 541 C C . ARG A 1 73 ? 3.761 -5.022 -15.747 1.00 98.00 73 ARG A C 1
ATOM 543 O O . ARG A 1 73 ? 3.705 -5.946 -14.942 1.00 98.00 73 ARG A O 1
ATOM 550 N N . VAL A 1 74 ? 4.906 -4.428 -16.085 1.00 98.25 74 VAL A N 1
ATOM 551 C CA . VAL A 1 74 ? 6.211 -4.787 -15.504 1.00 98.25 74 VAL A CA 1
ATOM 552 C C . VAL A 1 74 ? 6.242 -4.480 -14.007 1.00 98.25 74 VAL A C 1
ATOM 554 O O . VAL A 1 74 ? 6.590 -5.354 -13.218 1.00 98.25 74 VAL A O 1
ATO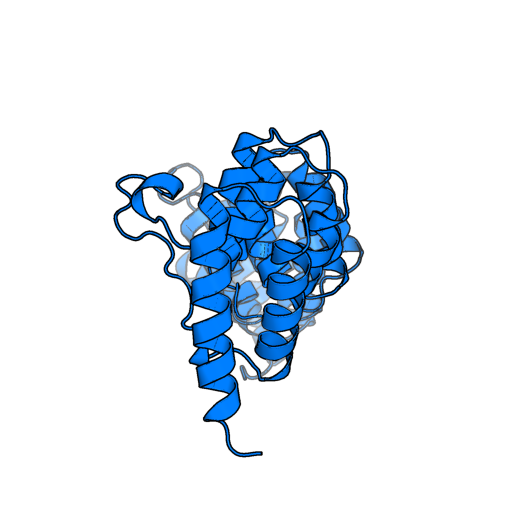M 557 N N . PHE A 1 75 ? 5.823 -3.283 -13.595 1.00 98.38 75 PHE A N 1
ATOM 558 C CA . PHE A 1 75 ? 5.760 -2.916 -12.176 1.00 98.38 75 PHE A CA 1
ATOM 559 C C . PHE A 1 75 ? 4.670 -3.675 -11.411 1.00 98.38 75 PHE A C 1
ATOM 561 O O . PHE A 1 75 ? 4.873 -4.001 -10.245 1.00 98.38 75 PHE A O 1
ATOM 568 N N . GLY A 1 76 ? 3.565 -4.038 -12.067 1.00 98.06 76 GLY A N 1
ATOM 569 C CA . GLY A 1 76 ? 2.578 -4.969 -11.518 1.00 98.06 76 GLY A CA 1
ATOM 570 C C . GLY A 1 76 ? 3.203 -6.326 -11.189 1.00 98.06 76 GLY A C 1
ATOM 571 O O . GLY A 1 76 ? 3.077 -6.795 -10.065 1.00 98.06 76 GLY A O 1
ATOM 572 N N . ALA A 1 77 ? 3.979 -6.900 -12.114 1.00 97.81 77 ALA A N 1
ATOM 573 C CA . ALA A 1 77 ? 4.695 -8.153 -11.865 1.00 97.81 77 ALA A CA 1
ATOM 574 C C . ALA A 1 77 ? 5.719 -8.037 -10.718 1.00 97.81 77 ALA A C 1
ATOM 576 O O . ALA A 1 77 ? 5.836 -8.959 -9.915 1.00 97.81 77 ALA A O 1
ATOM 577 N N . LEU A 1 78 ? 6.421 -6.903 -10.597 1.00 97.94 78 LEU A N 1
ATOM 578 C CA . LEU A 1 78 ? 7.310 -6.634 -9.457 1.00 97.94 78 LEU A CA 1
ATOM 579 C C . LEU A 1 78 ? 6.545 -6.570 -8.124 1.00 97.94 78 LEU A C 1
ATOM 581 O O . LEU A 1 78 ? 7.023 -7.082 -7.114 1.00 97.94 78 LEU A O 1
ATOM 585 N N . ALA A 1 79 ? 5.362 -5.952 -8.115 1.00 97.69 79 ALA A N 1
ATOM 586 C CA . ALA A 1 79 ? 4.515 -5.843 -6.930 1.00 97.69 79 ALA A CA 1
ATOM 587 C C . ALA A 1 79 ? 3.869 -7.182 -6.529 1.00 97.69 79 ALA A C 1
ATOM 589 O O . ALA A 1 79 ? 3.649 -7.417 -5.341 1.00 97.69 79 ALA A O 1
ATOM 590 N N . ASP A 1 80 ? 3.584 -8.053 -7.501 1.00 96.81 80 ASP A N 1
ATOM 591 C CA . ASP A 1 80 ? 3.036 -9.397 -7.280 1.00 96.81 80 ASP A CA 1
ATOM 592 C C . ASP A 1 80 ? 4.105 -10.393 -6.791 1.00 96.81 80 ASP A C 1
ATOM 594 O O . ASP A 1 80 ? 3.785 -11.349 -6.080 1.00 96.81 80 ASP A O 1
ATOM 598 N N . HIS A 1 81 ? 5.380 -10.146 -7.119 1.00 95.69 81 HIS A N 1
ATOM 599 C CA . HIS A 1 81 ? 6.533 -10.973 -6.738 1.00 95.69 81 HIS A CA 1
ATOM 600 C C . HIS A 1 81 ? 7.617 -10.171 -5.986 1.00 95.69 81 HIS A C 1
ATOM 602 O O . HIS A 1 81 ? 8.781 -10.146 -6.407 1.00 95.69 81 HIS A O 1
ATOM 608 N N . PRO A 1 82 ? 7.280 -9.500 -4.867 1.00 96.38 82 PRO A N 1
ATOM 609 C CA . PRO A 1 82 ? 8.189 -8.564 -4.230 1.00 96.38 82 PRO A CA 1
ATOM 610 C C . PRO A 1 82 ? 9.337 -9.291 -3.527 1.00 96.38 82 PRO A C 1
ATOM 612 O O . PRO A 1 82 ? 9.150 -10.202 -2.720 1.00 96.38 82 PRO A O 1
ATOM 615 N N . THR A 1 83 ? 10.556 -8.821 -3.775 1.00 96.12 83 THR A N 1
ATOM 616 C CA . THR A 1 83 ? 11.777 -9.288 -3.101 1.00 96.12 83 THR A CA 1
ATOM 617 C C . THR A 1 83 ? 12.610 -8.103 -2.608 1.00 96.12 83 THR A C 1
ATOM 619 O O . THR A 1 83 ? 12.448 -6.983 -3.099 1.00 96.12 83 THR A O 1
ATOM 622 N N . PRO A 1 84 ? 13.601 -8.300 -1.719 1.00 96.62 84 PRO A N 1
ATOM 623 C CA . PRO A 1 84 ? 14.550 -7.233 -1.387 1.00 96.62 84 PRO A CA 1
ATOM 624 C C . PRO A 1 84 ? 15.292 -6.662 -2.610 1.00 96.62 84 PRO A C 1
ATOM 626 O O . PRO A 1 84 ? 15.736 -5.516 -2.592 1.00 96.62 84 PRO A O 1
ATOM 629 N N . ALA A 1 85 ? 15.447 -7.449 -3.682 1.00 96.50 85 ALA A N 1
ATOM 630 C CA . ALA A 1 85 ? 16.012 -6.972 -4.943 1.00 96.50 85 ALA A CA 1
ATOM 631 C C . ALA A 1 85 ? 15.037 -6.073 -5.724 1.00 96.50 85 ALA A C 1
ATOM 633 O O . ALA A 1 85 ? 15.494 -5.138 -6.377 1.00 96.50 85 ALA A O 1
ATOM 634 N N . THR A 1 86 ? 13.724 -6.292 -5.591 1.00 97.62 86 THR A N 1
ATOM 635 C CA . THR A 1 86 ? 12.683 -5.393 -6.123 1.00 97.62 86 THR A CA 1
ATOM 636 C C . THR A 1 86 ? 12.787 -4.008 -5.492 1.00 97.62 86 THR A C 1
ATOM 638 O O . THR A 1 86 ? 12.797 -3.010 -6.209 1.00 97.62 86 THR A O 1
ATOM 641 N N . GLY A 1 87 ? 12.964 -3.943 -4.166 1.00 97.12 87 GLY A N 1
ATOM 642 C CA . GLY A 1 87 ? 13.144 -2.678 -3.446 1.00 97.12 87 GLY A CA 1
ATOM 643 C C . GLY A 1 87 ? 14.362 -1.909 -3.953 1.00 97.12 87 GLY A C 1
ATOM 644 O O . GLY A 1 87 ? 14.233 -0.764 -4.371 1.00 97.12 87 GLY A O 1
ATOM 645 N N . ARG A 1 88 ? 15.522 -2.575 -4.051 1.00 96.88 88 ARG A N 1
ATOM 646 C CA . ARG A 1 88 ? 16.746 -1.965 -4.604 1.00 96.88 88 ARG A CA 1
ATOM 647 C C . ARG A 1 88 ? 16.583 -1.489 -6.048 1.00 96.88 88 ARG A C 1
ATOM 649 O O . ARG A 1 88 ? 17.140 -0.461 -6.410 1.00 96.88 88 ARG A O 1
ATOM 656 N N . LEU A 1 89 ? 15.854 -2.233 -6.881 1.00 97.38 89 LEU A N 1
ATOM 657 C CA . LEU A 1 89 ? 15.552 -1.817 -8.250 1.00 97.38 89 LEU A CA 1
ATOM 658 C C . LEU A 1 89 ? 14.710 -0.536 -8.253 1.00 97.38 89 LEU A C 1
ATOM 660 O O . LEU A 1 89 ? 15.061 0.402 -8.961 1.00 97.38 89 LEU A O 1
ATOM 664 N N . CYS A 1 90 ? 13.647 -0.472 -7.447 1.00 98.06 90 CYS A N 1
ATOM 665 C CA . CYS A 1 90 ? 12.797 0.717 -7.349 1.00 98.06 90 CYS A CA 1
ATOM 666 C C . CYS A 1 90 ? 13.591 1.926 -6.831 1.00 98.06 90 CYS A C 1
ATOM 668 O O . CYS A 1 90 ? 13.512 3.003 -7.411 1.00 98.06 90 CYS A O 1
ATOM 670 N N . GLU A 1 91 ? 14.423 1.735 -5.805 1.00 97.19 91 GLU A N 1
ATOM 671 C CA . GLU A 1 91 ? 15.321 2.770 -5.274 1.00 97.19 91 GLU A CA 1
ATOM 672 C C . GLU A 1 91 ? 16.300 3.296 -6.339 1.00 97.19 91 GLU A C 1
ATOM 674 O O . GLU A 1 91 ? 16.548 4.500 -6.405 1.00 97.19 91 GLU A O 1
ATOM 679 N N . LEU A 1 92 ? 16.844 2.410 -7.184 1.00 96.00 92 LEU A N 1
ATOM 680 C CA . LEU A 1 92 ? 17.747 2.780 -8.277 1.00 96.00 92 LEU A CA 1
ATOM 681 C C . LEU A 1 92 ? 17.039 3.520 -9.411 1.00 96.00 92 LEU A C 1
ATOM 683 O O . LEU A 1 92 ? 17.647 4.398 -10.003 1.00 96.00 92 LEU A O 1
ATOM 687 N N . ILE A 1 93 ? 15.803 3.148 -9.746 1.00 96.62 93 ILE A N 1
ATOM 688 C CA . ILE A 1 93 ? 15.040 3.782 -10.831 1.00 96.62 93 ILE A CA 1
ATOM 689 C C . ILE A 1 93 ? 14.494 5.146 -10.402 1.00 96.62 93 ILE A C 1
ATOM 691 O O . ILE A 1 93 ? 14.433 6.059 -11.217 1.00 96.62 93 ILE A O 1
ATOM 695 N N . TYR A 1 94 ? 14.119 5.302 -9.131 1.00 96.81 94 TYR A N 1
ATOM 696 C CA . TYR A 1 94 ? 13.519 6.533 -8.613 1.00 96.81 94 TYR A CA 1
ATOM 697 C C . TYR A 1 94 ? 14.384 7.780 -8.856 1.00 96.81 94 TYR A C 1
ATOM 699 O O . TYR A 1 94 ? 13.860 8.854 -9.131 1.00 96.81 94 TYR A O 1
ATOM 707 N N . VAL A 1 95 ? 15.711 7.635 -8.799 1.00 95.56 95 VAL A N 1
ATOM 708 C CA . VAL A 1 95 ? 16.654 8.748 -9.001 1.00 95.56 95 VAL A CA 1
ATOM 709 C C . VAL A 1 95 ? 16.955 9.048 -10.474 1.00 95.56 95 VAL A C 1
ATOM 711 O O . VAL A 1 95 ? 17.771 9.922 -10.759 1.00 95.56 95 VAL A O 1
ATOM 714 N N . GLU A 1 96 ? 16.329 8.340 -11.415 1.00 96.94 96 GLU A N 1
ATOM 715 C CA . GLU A 1 96 ? 16.623 8.468 -12.842 1.00 96.94 96 GLU A CA 1
ATOM 716 C C . GLU A 1 96 ? 15.658 9.438 -13.529 1.00 96.94 96 GLU A C 1
ATOM 718 O O . GLU A 1 96 ? 14.466 9.131 -13.635 1.00 96.94 96 GLU A O 1
ATOM 723 N N . PRO A 1 97 ? 16.156 1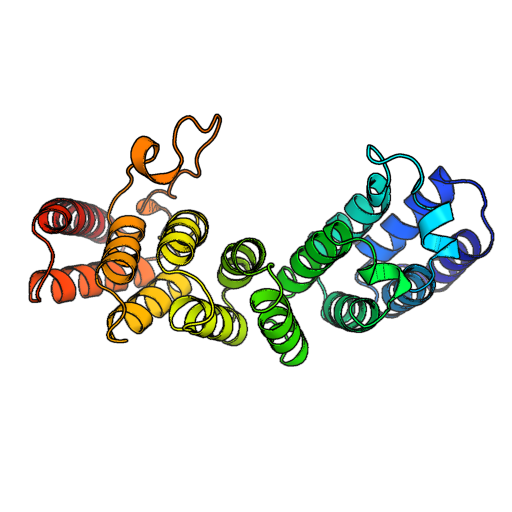0.569 -14.068 1.00 94.25 97 PRO A N 1
ATOM 724 C CA . PRO A 1 97 ? 15.303 11.602 -14.658 1.00 94.25 97 PRO A CA 1
ATOM 725 C C . PRO A 1 97 ? 14.418 11.092 -15.800 1.00 94.25 97 PRO A C 1
ATOM 727 O O . PRO A 1 97 ? 13.255 11.459 -15.898 1.00 94.25 97 PRO A O 1
ATOM 730 N N . GLU A 1 98 ? 14.949 10.198 -16.640 1.00 94.00 98 GLU A N 1
ATOM 731 C CA . GLU A 1 98 ? 14.223 9.651 -17.797 1.00 94.00 98 GLU A CA 1
ATOM 732 C C . GLU A 1 98 ? 13.027 8.773 -17.385 1.00 94.00 98 GLU A C 1
ATOM 734 O O . GLU A 1 98 ? 12.082 8.582 -18.157 1.00 94.00 98 GLU A O 1
ATOM 739 N N . PHE A 1 99 ? 13.047 8.231 -16.163 1.00 94.56 99 PHE A N 1
ATOM 740 C CA . PHE A 1 99 ? 11.911 7.503 -15.612 1.00 94.56 99 PHE A CA 1
ATOM 741 C C . PHE A 1 99 ? 10.923 8.449 -14.925 1.00 94.56 99 PHE A C 1
ATOM 743 O O . PHE A 1 99 ? 9.718 8.329 -15.152 1.00 94.56 99 PHE A O 1
ATOM 750 N N . SER A 1 100 ? 11.423 9.383 -14.110 1.00 92.31 100 SER A N 1
ATOM 751 C CA . SER A 1 100 ? 10.603 10.272 -13.280 1.00 92.31 100 SER A CA 1
ATOM 752 C C . SER A 1 100 ? 9.941 11.429 -14.032 1.00 92.31 100 SER A C 1
ATOM 754 O O . SER A 1 100 ? 9.012 12.026 -13.496 1.00 92.31 100 SER A O 1
ATOM 756 N N . GLU A 1 101 ? 10.332 11.703 -15.283 1.00 90.81 101 GLU A N 1
ATOM 757 C CA . GLU A 1 101 ? 9.711 12.734 -16.135 1.00 90.81 101 GLU A CA 1
ATOM 758 C C . GLU A 1 101 ? 8.199 12.523 -16.354 1.00 90.81 101 GLU A C 1
ATOM 760 O O . GLU A 1 101 ? 7.469 13.489 -16.565 1.00 90.81 101 GLU A O 1
ATOM 765 N N . ILE A 1 102 ? 7.710 11.279 -16.270 1.00 90.81 102 ILE A N 1
ATOM 766 C CA . ILE A 1 102 ? 6.278 10.960 -16.380 1.00 90.81 102 ILE A CA 1
ATOM 767 C C . ILE A 1 102 ? 5.728 10.623 -14.981 1.00 90.81 102 ILE A C 1
ATOM 769 O O . ILE A 1 102 ? 5.974 9.514 -14.494 1.00 90.81 102 ILE A O 1
ATOM 773 N N . PRO A 1 103 ? 4.921 11.507 -14.349 1.00 91.62 103 PRO A N 1
ATOM 774 C CA . PRO A 1 103 ? 4.424 11.329 -12.976 1.00 91.62 103 PRO A CA 1
ATOM 775 C C . PRO A 1 103 ? 3.722 9.989 -12.727 1.00 91.62 103 PRO A C 1
ATOM 777 O O . PRO A 1 103 ? 3.927 9.325 -11.712 1.00 91.62 103 PRO A O 1
ATOM 780 N N . SER A 1 104 ? 2.950 9.506 -13.704 1.00 92.75 104 SER A N 1
ATOM 781 C CA . SER A 1 104 ? 2.242 8.225 -13.600 1.00 92.75 104 SER A CA 1
ATOM 782 C C . SER A 1 104 ? 3.179 7.023 -13.414 1.00 92.75 104 SER A C 1
ATOM 784 O O . SER A 1 104 ? 2.756 6.002 -12.874 1.00 92.75 104 SER A O 1
ATOM 786 N N . ARG A 1 105 ? 4.453 7.119 -13.820 1.00 95.38 105 ARG A N 1
ATOM 787 C CA . ARG A 1 105 ? 5.458 6.071 -13.581 1.00 95.38 105 ARG A CA 1
ATOM 788 C C . ARG A 1 105 ? 5.902 6.023 -12.122 1.00 95.38 105 ARG A C 1
ATOM 790 O O . ARG A 1 105 ? 6.158 4.933 -11.611 1.00 95.38 105 ARG A O 1
ATOM 797 N N . ILE A 1 106 ? 5.927 7.165 -11.435 1.00 97.06 106 ILE A N 1
ATOM 798 C CA . ILE A 1 106 ? 6.233 7.232 -10.002 1.00 97.06 106 ILE A CA 1
ATOM 799 C C . ILE A 1 106 ? 5.165 6.492 -9.194 1.00 97.06 106 ILE A C 1
ATOM 801 O O . ILE A 1 106 ? 5.519 5.681 -8.345 1.00 97.06 106 ILE A O 1
ATOM 805 N N . ASN A 1 107 ? 3.881 6.631 -9.540 1.00 96.56 107 ASN A N 1
ATOM 806 C CA . ASN A 1 107 ? 2.803 5.853 -8.908 1.00 96.56 107 ASN A CA 1
ATOM 807 C C . ASN A 1 107 ? 3.031 4.332 -9.006 1.00 96.56 107 ASN A C 1
ATOM 809 O O . ASN A 1 107 ? 2.843 3.605 -8.030 1.00 96.56 107 ASN A O 1
ATOM 813 N N . LEU A 1 108 ? 3.467 3.845 -10.175 1.00 97.62 108 LEU A N 1
ATOM 814 C CA . LEU A 1 108 ? 3.775 2.426 -10.390 1.00 97.62 108 LEU A CA 1
ATOM 815 C C . LEU A 1 108 ? 4.977 1.970 -9.551 1.00 97.62 108 LEU A C 1
ATOM 817 O O . LEU A 1 108 ? 4.952 0.886 -8.964 1.00 97.62 108 LEU A O 1
ATOM 821 N N . LEU A 1 109 ? 6.011 2.811 -9.473 1.00 98.12 109 LEU A N 1
ATOM 822 C CA . LEU A 1 109 ? 7.208 2.560 -8.676 1.00 98.12 109 LEU A CA 1
ATOM 823 C C . LEU A 1 109 ? 6.892 2.506 -7.183 1.00 98.12 109 LEU A C 1
ATOM 825 O O . LEU A 1 109 ? 7.308 1.561 -6.516 1.00 98.12 109 LEU A O 1
ATOM 829 N N . LEU A 1 110 ? 6.128 3.470 -6.670 1.00 98.50 110 LEU A N 1
ATOM 830 C CA . LEU A 1 110 ? 5.707 3.524 -5.270 1.00 98.50 110 LEU A CA 1
ATOM 831 C C . LEU A 1 110 ? 4.878 2.290 -4.894 1.00 98.50 110 LEU A C 1
ATOM 833 O O . LEU A 1 110 ? 5.100 1.705 -3.834 1.00 98.50 110 LEU A O 1
ATOM 837 N N . ALA A 1 111 ? 3.988 1.831 -5.780 1.00 98.38 111 ALA A N 1
ATOM 838 C CA . ALA A 1 111 ? 3.209 0.614 -5.558 1.00 98.38 111 ALA A CA 1
ATOM 839 C C . ALA A 1 111 ? 4.088 -0.649 -5.466 1.00 98.38 111 ALA A C 1
ATOM 841 O O . ALA A 1 111 ? 3.894 -1.465 -4.562 1.00 98.38 111 ALA A O 1
ATOM 842 N N . ALA A 1 112 ? 5.076 -0.804 -6.356 1.00 98.38 112 ALA A N 1
ATOM 843 C CA . ALA A 1 112 ? 6.013 -1.929 -6.307 1.00 98.38 112 ALA A CA 1
ATOM 844 C C . ALA A 1 112 ? 6.950 -1.857 -5.090 1.00 98.38 112 ALA A C 1
ATOM 846 O O . ALA A 1 112 ? 7.202 -2.871 -4.440 1.00 98.38 112 ALA A O 1
ATOM 847 N N . LEU A 1 113 ? 7.421 -0.660 -4.733 1.00 98.44 113 LEU A N 1
ATOM 848 C CA . LEU A 1 113 ? 8.238 -0.432 -3.543 1.00 98.44 113 LEU A CA 1
ATOM 849 C C . LEU A 1 113 ? 7.465 -0.766 -2.257 1.00 98.44 113 LEU A C 1
ATOM 851 O O . LEU A 1 113 ? 8.000 -1.440 -1.379 1.00 98.44 113 LEU A O 1
ATOM 855 N N . ALA A 1 114 ? 6.194 -0.365 -2.166 1.00 98.19 114 ALA A N 1
ATOM 856 C CA . ALA A 1 114 ? 5.318 -0.652 -1.028 1.00 98.19 114 ALA A CA 1
ATOM 857 C C . ALA A 1 114 ? 5.016 -2.146 -0.848 1.00 98.19 114 ALA A C 1
ATOM 859 O O . ALA A 1 114 ? 4.711 -2.585 0.263 1.00 98.19 114 ALA A O 1
ATOM 860 N N . ALA A 1 115 ? 5.088 -2.936 -1.923 1.00 98.12 115 ALA A N 1
ATOM 861 C CA . ALA A 1 115 ? 4.908 -4.383 -1.859 1.00 98.12 115 ALA A CA 1
ATOM 862 C C . ALA A 1 115 ? 6.087 -5.095 -1.168 1.00 98.12 115 ALA A C 1
ATOM 864 O O . ALA A 1 115 ? 5.926 -6.208 -0.665 1.00 98.12 115 ALA A O 1
ATOM 865 N N . VAL A 1 116 ? 7.262 -4.461 -1.094 1.00 97.88 116 VAL A N 1
ATOM 866 C CA . VAL A 1 116 ? 8.430 -5.010 -0.396 1.00 97.88 116 VAL A CA 1
ATOM 867 C C . VAL A 1 116 ? 8.246 -4.857 1.111 1.00 97.88 116 VAL A C 1
ATOM 869 O O . VAL A 1 116 ? 8.284 -3.754 1.656 1.00 97.88 116 VAL A O 1
ATOM 872 N N . HIS A 1 117 ? 8.050 -5.982 1.799 1.00 96.50 117 HIS A N 1
ATOM 873 C CA . HIS A 1 117 ? 7.857 -6.021 3.245 1.00 96.50 117 HIS A CA 1
ATOM 874 C C . HIS A 1 117 ? 9.020 -6.740 3.962 1.00 96.50 117 HIS A C 1
ATOM 876 O O . HIS A 1 117 ? 9.310 -7.894 3.632 1.00 96.50 117 HIS A O 1
ATOM 882 N N . PRO A 1 118 ? 9.653 -6.121 4.980 1.00 97.50 118 PRO A N 1
ATOM 883 C CA . PRO A 1 118 ? 9.407 -4.759 5.470 1.00 97.50 118 PRO A CA 1
ATOM 884 C C . PRO A 1 118 ? 9.962 -3.676 4.524 1.00 97.50 118 PRO A C 1
ATOM 886 O O . PRO A 1 118 ? 10.888 -3.941 3.756 1.00 97.50 118 PRO A O 1
ATOM 889 N N . VAL A 1 119 ? 9.431 -2.449 4.624 1.00 97.00 119 VAL A N 1
ATOM 890 C CA . VAL A 1 119 ? 9.997 -1.272 3.938 1.00 97.00 119 VAL A CA 1
ATOM 891 C C . VAL A 1 119 ? 11.435 -1.038 4.411 1.00 97.00 119 VAL A C 1
ATOM 893 O O . VAL A 1 119 ? 11.736 -1.096 5.605 1.00 97.00 119 VAL A O 1
ATOM 896 N N . THR A 1 120 ? 12.337 -0.773 3.465 1.00 96.56 120 THR A N 1
ATOM 897 C CA . THR A 1 120 ? 13.737 -0.422 3.736 1.00 96.56 120 THR A CA 1
ATOM 898 C C . THR A 1 120 ? 13.846 1.024 4.242 1.00 96.56 120 THR A C 1
ATOM 900 O O . THR A 1 120 ? 12.976 1.840 3.941 1.00 96.56 120 THR A O 1
ATOM 903 N N . PRO A 1 121 ? 14.932 1.409 4.945 1.00 97.75 121 PRO A N 1
ATOM 904 C CA . PRO A 1 121 ? 15.153 2.809 5.315 1.00 97.75 121 PRO A CA 1
ATOM 905 C C . PRO A 1 121 ? 15.115 3.760 4.113 1.00 97.75 121 PRO A C 1
ATOM 907 O O . PRO A 1 121 ? 14.421 4.769 4.157 1.00 97.75 121 PRO A O 1
ATOM 910 N N . ARG A 1 122 ? 15.772 3.394 3.001 1.00 98.00 122 ARG A N 1
ATOM 911 C CA . ARG A 1 122 ? 15.740 4.211 1.783 1.00 98.00 122 ARG A CA 1
ATOM 912 C C . ARG A 1 122 ? 14.343 4.267 1.163 1.00 98.00 122 ARG A C 1
ATOM 914 O O . ARG A 1 122 ? 13.946 5.326 0.697 1.00 98.00 122 ARG A O 1
ATOM 921 N N . GLY A 1 123 ? 13.591 3.167 1.178 1.00 98.19 123 GLY A N 1
ATOM 922 C CA . GLY A 1 123 ? 12.206 3.159 0.717 1.00 98.19 123 GLY A CA 1
ATOM 923 C C . GLY A 1 123 ? 11.314 4.089 1.542 1.00 98.19 123 GLY A C 1
ATOM 924 O O . GLY A 1 123 ? 10.530 4.840 0.972 1.00 98.19 123 GLY A O 1
ATOM 925 N N . ALA A 1 124 ? 11.484 4.107 2.868 1.00 98.44 124 ALA A N 1
ATOM 926 C CA . ALA A 1 124 ? 10.796 5.052 3.747 1.00 98.44 124 ALA A CA 1
ATOM 927 C C . ALA A 1 124 ? 11.146 6.511 3.406 1.00 98.44 124 ALA A C 1
ATOM 929 O O . ALA A 1 124 ? 10.251 7.350 3.355 1.00 98.44 124 ALA A O 1
ATOM 930 N N . ASP A 1 125 ? 12.414 6.808 3.111 1.00 98.44 125 ASP A N 1
ATOM 931 C CA . ASP A 1 125 ? 12.830 8.151 2.687 1.00 98.44 125 ASP A CA 1
ATOM 932 C C . ASP A 1 125 ? 12.196 8.558 1.351 1.00 98.44 125 ASP A C 1
ATOM 934 O O . ASP A 1 125 ? 11.717 9.679 1.229 1.00 98.44 125 ASP A O 1
ATOM 938 N N . ILE A 1 126 ? 12.096 7.640 0.383 1.00 98.38 126 ILE A N 1
ATOM 939 C CA . ILE A 1 126 ? 11.388 7.891 -0.885 1.00 98.38 126 ILE A CA 1
ATOM 940 C C . ILE A 1 126 ? 9.908 8.207 -0.629 1.00 98.38 126 ILE A C 1
ATOM 942 O O . ILE A 1 126 ? 9.368 9.143 -1.217 1.00 98.38 126 ILE A O 1
ATOM 946 N N . PHE A 1 127 ? 9.240 7.476 0.270 1.00 98.25 127 PHE A N 1
ATOM 947 C CA . PHE A 1 127 ? 7.857 7.788 0.642 1.00 98.25 127 PHE A CA 1
ATOM 948 C C . PHE A 1 127 ? 7.730 9.159 1.311 1.00 98.25 127 PHE A C 1
ATOM 950 O O . PHE A 1 127 ? 6.765 9.866 1.037 1.00 98.25 127 PHE A O 1
ATOM 957 N N . ARG A 1 128 ? 8.688 9.574 2.148 1.00 97.56 128 ARG A N 1
ATOM 958 C CA . ARG A 1 128 ? 8.697 10.928 2.733 1.00 97.56 128 ARG A CA 1
ATOM 959 C C . ARG A 1 128 ? 8.865 12.004 1.667 1.00 97.56 128 ARG A C 1
ATOM 961 O O . ARG A 1 128 ? 8.054 12.922 1.621 1.00 97.56 128 ARG A O 1
ATOM 968 N N . GLU A 1 129 ? 9.882 11.862 0.816 1.00 96.50 129 GLU A N 1
ATOM 969 C CA . GLU A 1 129 ? 10.186 12.793 -0.278 1.00 96.50 129 GLU A CA 1
ATOM 970 C C . GLU A 1 129 ? 8.962 12.966 -1.190 1.00 96.50 129 GLU A C 1
ATOM 972 O O . GLU A 1 129 ? 8.477 14.076 -1.378 1.00 96.50 129 GLU A O 1
ATOM 977 N N . THR A 1 130 ? 8.393 11.860 -1.673 1.00 96.25 130 THR A N 1
ATOM 978 C CA . THR A 1 130 ? 7.237 11.898 -2.584 1.00 96.25 130 THR A CA 1
ATOM 979 C C . THR A 1 130 ? 5.949 12.362 -1.905 1.00 96.25 130 THR A C 1
ATOM 981 O O . THR A 1 130 ? 5.133 13.021 -2.538 1.00 96.25 130 THR A O 1
ATOM 984 N N . SER A 1 131 ? 5.751 12.098 -0.608 1.00 94.62 131 SER A N 1
ATOM 985 C CA . SER A 1 131 ? 4.573 12.617 0.111 1.00 94.62 131 SER A CA 1
ATOM 986 C C . SER A 1 131 ? 4.580 14.141 0.237 1.00 94.62 131 SER A C 1
ATOM 988 O O . SER A 1 131 ? 3.514 14.737 0.352 1.00 94.62 131 SER A O 1
ATOM 990 N N . GLN A 1 132 ? 5.758 14.770 0.220 1.00 91.38 132 GLN A N 1
ATOM 991 C CA . GLN A 1 132 ? 5.893 16.230 0.186 1.00 91.38 132 GLN A CA 1
ATOM 992 C C . GLN A 1 132 ? 5.733 16.802 -1.233 1.00 91.38 132 GLN A C 1
ATOM 994 O O . GLN A 1 132 ? 5.501 17.998 -1.376 1.00 91.38 132 GLN A O 1
ATOM 999 N N . ASP A 1 133 ? 5.824 15.952 -2.259 1.00 88.31 133 ASP A N 1
ATOM 1000 C CA . ASP A 1 133 ? 5.778 16.295 -3.684 1.00 88.31 133 ASP A CA 1
ATOM 1001 C C . ASP A 1 133 ? 4.495 15.755 -4.344 1.00 88.31 133 ASP A C 1
ATOM 1003 O O . ASP A 1 133 ? 4.535 15.060 -5.350 1.00 88.31 133 ASP A O 1
ATOM 1007 N N . GLU A 1 134 ? 3.338 16.027 -3.729 1.00 89.38 134 GLU A N 1
ATOM 1008 C CA . GLU A 1 134 ? 1.988 15.708 -4.246 1.00 89.38 134 GLU A CA 1
ATOM 1009 C C . GLU A 1 134 ? 1.547 14.224 -4.199 1.00 89.38 134 GLU A C 1
ATOM 1011 O O . GLU A 1 134 ? 0.390 13.927 -4.492 1.00 89.38 134 GLU A O 1
ATOM 1016 N N . TYR A 1 135 ? 2.380 13.276 -3.745 1.00 95.31 135 TYR A N 1
ATOM 1017 C CA . TYR A 1 135 ? 2.004 11.846 -3.671 1.00 95.31 135 TYR A CA 1
ATOM 1018 C C . TYR A 1 135 ? 1.439 11.400 -2.314 1.00 95.31 135 TYR A C 1
ATOM 1020 O O . TYR A 1 135 ? 1.315 10.199 -2.067 1.00 95.31 135 TYR A O 1
ATOM 1028 N N . ALA A 1 136 ? 1.079 12.322 -1.415 1.00 95.12 136 ALA A N 1
ATOM 1029 C CA . ALA A 1 136 ? 0.577 11.973 -0.081 1.00 95.12 136 ALA A CA 1
ATOM 1030 C C . ALA A 1 136 ? -0.623 11.005 -0.144 1.00 95.12 136 ALA A C 1
ATOM 1032 O O . ALA A 1 136 ? -0.586 9.932 0.467 1.00 95.12 136 ALA A O 1
ATOM 1033 N N . GLU A 1 137 ? -1.647 11.334 -0.939 1.00 94.31 137 GLU A N 1
ATOM 1034 C CA . GLU A 1 137 ? -2.865 10.523 -1.100 1.00 94.31 137 GLU A CA 1
ATOM 1035 C C . GLU A 1 137 ? -2.593 9.139 -1.704 1.00 94.31 137 GLU A C 1
ATOM 1037 O O . GLU A 1 137 ? -3.263 8.163 -1.364 1.00 94.31 137 GLU A O 1
ATOM 1042 N N . VAL A 1 138 ? -1.576 9.033 -2.565 1.00 95.69 138 VAL A N 1
ATOM 1043 C CA . VAL A 1 138 ? -1.123 7.759 -3.144 1.00 95.69 138 VAL A CA 1
ATOM 1044 C C . VAL A 1 138 ? -0.372 6.931 -2.100 1.00 95.69 138 VAL A C 1
ATOM 1046 O O . VAL A 1 138 ? -0.562 5.717 -2.006 1.00 95.69 138 VAL A O 1
ATOM 1049 N N . ASN A 1 139 ? 0.460 7.576 -1.285 1.00 97.88 139 ASN A N 1
ATOM 1050 C CA . ASN A 1 139 ? 1.350 6.915 -0.339 1.00 97.88 139 ASN A CA 1
ATOM 1051 C C . ASN A 1 139 ? 0.633 6.382 0.900 1.00 97.88 139 ASN A C 1
ATOM 1053 O O . ASN A 1 139 ? 0.947 5.281 1.349 1.00 97.88 139 ASN A O 1
ATOM 1057 N N . ALA A 1 140 ? -0.346 7.098 1.451 1.00 97.88 140 ALA A N 1
ATOM 1058 C CA . ALA A 1 140 ? -1.052 6.651 2.655 1.00 97.88 140 ALA A CA 1
ATOM 1059 C C . ALA A 1 140 ? -1.626 5.220 2.584 1.00 97.88 140 ALA A C 1
ATOM 1061 O O . ALA A 1 140 ? -1.315 4.415 3.474 1.00 97.88 140 ALA A O 1
ATOM 1062 N N . PRO A 1 141 ? -2.396 4.835 1.546 1.00 97.00 141 PRO A N 1
ATOM 1063 C CA . PRO A 1 141 ? -2.911 3.473 1.451 1.00 97.00 141 PRO A CA 1
ATOM 1064 C C . PRO A 1 141 ? -1.796 2.452 1.198 1.00 97.00 141 PRO A C 1
ATOM 1066 O O . PRO A 1 141 ? -1.919 1.307 1.637 1.00 97.00 141 PRO A O 1
ATOM 1069 N N . LEU A 1 142 ? -0.701 2.845 0.538 1.00 98.31 142 LEU A N 1
ATOM 1070 C CA . LEU A 1 142 ? 0.472 2.000 0.288 1.00 98.31 142 LEU A CA 1
ATOM 1071 C C . LEU A 1 142 ? 1.326 1.758 1.540 1.00 98.31 142 LEU A C 1
ATOM 1073 O O . LEU A 1 142 ? 1.898 0.680 1.689 1.00 98.31 142 LEU A O 1
ATOM 1077 N N . LEU A 1 143 ? 1.396 2.722 2.455 1.00 98.50 143 LEU A N 1
ATOM 1078 C CA . LEU A 1 143 ? 2.116 2.598 3.722 1.00 98.50 143 LEU A CA 1
ATOM 1079 C C . LEU A 1 143 ? 1.336 1.725 4.709 1.00 98.50 143 LEU A C 1
ATOM 1081 O O . LEU A 1 143 ? 1.886 0.758 5.244 1.00 98.50 143 LEU A O 1
ATOM 1085 N N . LEU A 1 144 ? 0.029 1.977 4.870 1.00 97.81 144 LEU A N 1
ATOM 1086 C CA . LEU A 1 144 ? -0.839 1.099 5.663 1.00 97.81 144 LEU A CA 1
ATOM 1087 C C . LEU A 1 144 ? -0.938 -0.297 5.039 1.00 97.81 144 LEU A C 1
ATOM 1089 O O . LEU A 1 144 ? -0.926 -1.283 5.773 1.00 97.81 144 LEU A O 1
ATOM 1093 N N . LYS A 1 145 ? -0.967 -0.377 3.695 1.00 97.25 145 LYS A N 1
ATOM 1094 C CA . LYS A 1 145 ? -0.325 -1.406 2.848 1.00 97.25 145 LYS A CA 1
ATOM 1095 C C . LYS A 1 145 ? 0.532 -2.462 3.529 1.00 97.25 145 LYS A C 1
ATOM 1097 O O . LYS A 1 145 ? 0.210 -3.648 3.632 1.00 97.25 145 LYS A O 1
ATOM 1102 N N . ASN A 1 146 ? 1.686 -1.945 3.897 1.00 98.12 146 ASN A N 1
ATOM 1103 C CA . ASN A 1 146 ? 2.878 -2.680 4.188 1.00 98.12 146 ASN A CA 1
ATOM 1104 C C . ASN A 1 146 ? 2.878 -3.141 5.643 1.00 98.12 146 ASN A C 1
ATOM 1106 O O . ASN A 1 146 ? 3.342 -4.234 5.911 1.00 98.12 146 ASN A O 1
ATOM 1110 N N . GLU A 1 147 ? 2.324 -2.347 6.564 1.00 97.19 147 GLU A N 1
ATOM 1111 C CA . GLU A 1 147 ? 2.237 -2.656 8.003 1.00 97.19 147 GLU A CA 1
ATOM 1112 C C . GLU A 1 147 ? 3.594 -2.788 8.723 1.00 97.19 147 GLU A C 1
ATOM 1114 O O . GLU A 1 147 ? 3.619 -3.009 9.934 1.00 97.19 147 GLU A O 1
ATOM 1119 N N . SER A 1 148 ? 4.733 -2.617 8.037 1.00 98.06 148 SER A N 1
ATOM 1120 C CA . SER A 1 148 ? 6.033 -2.614 8.712 1.00 98.06 148 SER A CA 1
ATOM 1121 C C . SER A 1 148 ? 6.202 -1.367 9.590 1.00 98.06 148 SER A C 1
ATOM 1123 O O . SER A 1 148 ? 5.676 -0.304 9.247 1.00 98.06 148 SER A O 1
ATOM 1125 N N . PRO A 1 149 ? 6.986 -1.439 10.685 1.00 98.00 149 PRO A N 1
ATOM 1126 C CA . PRO A 1 149 ? 7.159 -0.306 11.594 1.00 98.00 149 PRO A CA 1
ATOM 1127 C C . PRO A 1 149 ? 7.604 0.991 10.907 1.00 98.00 149 PRO A C 1
ATOM 1129 O O . PRO A 1 149 ? 7.078 2.052 11.223 1.00 98.00 149 PRO A O 1
ATOM 1132 N N . LEU A 1 150 ? 8.521 0.918 9.932 1.00 98.00 150 LEU A N 1
ATOM 1133 C CA . LEU A 1 150 ? 8.961 2.103 9.187 1.00 98.00 150 LEU A CA 1
ATOM 1134 C C . LEU A 1 150 ? 7.858 2.664 8.284 1.00 98.00 150 LEU A C 1
ATOM 1136 O O . LEU A 1 150 ? 7.716 3.878 8.199 1.00 98.00 150 LEU A O 1
ATOM 1140 N N . ALA A 1 151 ? 7.056 1.811 7.640 1.00 98.56 151 ALA A N 1
ATOM 1141 C CA . ALA A 1 151 ? 5.939 2.276 6.822 1.00 98.56 151 ALA A CA 1
ATOM 1142 C C . ALA A 1 151 ? 4.879 2.994 7.675 1.00 98.56 151 ALA A C 1
ATOM 1144 O O . ALA A 1 151 ? 4.417 4.076 7.317 1.00 98.56 151 ALA A O 1
ATOM 1145 N N . LEU A 1 152 ? 4.541 2.424 8.835 1.00 98.56 152 LEU A N 1
ATOM 1146 C CA . LEU A 1 152 ? 3.588 3.025 9.771 1.00 98.56 152 LEU A CA 1
ATOM 1147 C C . LEU A 1 152 ? 4.129 4.308 10.409 1.00 98.56 152 LEU A C 1
ATOM 1149 O O . LEU A 1 152 ? 3.357 5.232 10.642 1.00 98.56 152 LEU A O 1
ATOM 1153 N N . GLN A 1 153 ? 5.443 4.399 10.629 1.00 98.19 153 GLN A N 1
ATOM 1154 C CA . GLN A 1 153 ? 6.082 5.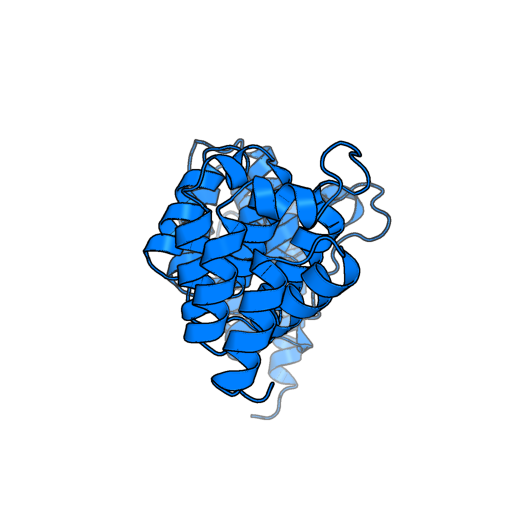639 11.060 1.00 98.19 153 GLN A CA 1
ATOM 1155 C C . GLN A 1 153 ? 5.926 6.745 10.006 1.00 98.19 153 GLN A C 1
ATOM 1157 O O . GLN A 1 153 ? 5.544 7.856 10.351 1.00 98.19 153 GLN A O 1
ATOM 1162 N N . VAL A 1 154 ? 6.179 6.456 8.724 1.00 98.19 154 VAL A N 1
ATOM 1163 C CA . VAL A 1 154 ? 5.996 7.455 7.654 1.00 98.19 154 VAL A CA 1
ATOM 1164 C C . VAL A 1 154 ? 4.523 7.854 7.521 1.00 98.19 154 VAL A C 1
ATOM 1166 O O . VAL A 1 154 ? 4.226 9.027 7.321 1.00 98.19 154 VAL A O 1
ATOM 1169 N N . PHE A 1 155 ? 3.588 6.911 7.677 1.00 98.31 155 PHE A N 1
ATOM 1170 C CA . PHE A 1 155 ? 2.157 7.227 7.694 1.00 98.31 155 PHE A CA 1
ATOM 1171 C C . PHE A 1 155 ? 1.786 8.161 8.857 1.00 98.31 155 PHE A C 1
ATOM 1173 O O . PHE A 1 155 ? 1.062 9.135 8.669 1.00 98.31 155 PHE A O 1
ATOM 1180 N N . ASP A 1 156 ? 2.304 7.895 10.054 1.00 97.75 156 ASP A N 1
ATOM 1181 C CA . ASP A 1 156 ? 2.113 8.751 11.224 1.00 97.75 156 ASP A CA 1
ATOM 1182 C C . ASP A 1 156 ? 2.693 10.163 11.015 1.00 97.75 156 ASP A C 1
ATOM 1184 O O . ASP A 1 156 ? 2.019 11.155 11.301 1.00 97.75 156 ASP A O 1
ATOM 1188 N N . GLU A 1 157 ? 3.904 10.270 10.462 1.00 96.75 157 GLU A N 1
ATOM 1189 C CA . GLU A 1 157 ? 4.521 11.548 10.077 1.00 96.75 157 GLU A CA 1
ATOM 1190 C C . GLU A 1 157 ? 3.654 12.302 9.060 1.00 96.75 157 GLU A C 1
ATOM 1192 O O . GLU A 1 157 ? 3.460 13.505 9.199 1.00 96.75 157 GLU A O 1
ATOM 1197 N N . LEU A 1 158 ? 3.076 11.599 8.084 1.00 95.88 158 LEU A N 1
ATOM 1198 C CA . LEU A 1 158 ? 2.192 12.187 7.080 1.00 95.88 158 LEU A CA 1
ATOM 1199 C C . LEU A 1 158 ? 0.937 12.798 7.719 1.00 95.88 158 LEU A C 1
ATOM 1201 O O . LEU A 1 158 ? 0.588 13.938 7.416 1.00 95.88 158 LEU A O 1
ATOM 1205 N N . ILE A 1 159 ? 0.248 12.059 8.593 1.00 97.56 159 ILE A N 1
ATOM 1206 C CA . ILE A 1 159 ? -1.004 12.534 9.207 1.00 97.56 159 ILE A CA 1
ATOM 1207 C C . ILE A 1 159 ? -0.741 13.641 10.235 1.00 97.56 159 ILE A C 1
ATOM 1209 O O . ILE A 1 159 ? -1.537 14.572 10.362 1.00 97.56 159 ILE A O 1
ATOM 1213 N N . SER A 1 160 ? 0.367 13.557 10.972 1.00 95.69 160 SER A N 1
ATOM 1214 C CA . SER A 1 160 ? 0.714 14.552 11.993 1.00 95.69 160 SER A CA 1
ATOM 1215 C C . SER A 1 160 ? 1.457 15.780 11.455 1.00 95.69 160 SER A C 1
ATOM 1217 O O . SER A 1 160 ? 1.539 16.783 12.164 1.00 95.69 160 SER A O 1
ATOM 1219 N N . GLY A 1 161 ? 1.967 15.726 10.223 1.00 91.38 161 GLY A N 1
ATOM 1220 C CA . GLY A 1 161 ? 2.655 16.829 9.558 1.00 91.38 161 GLY A CA 1
ATOM 1221 C C . GLY A 1 161 ? 1.738 17.991 9.175 1.00 91.38 161 GLY A C 1
ATOM 1222 O O . GLY A 1 161 ? 0.526 17.844 9.022 1.00 91.38 161 GLY A O 1
ATOM 1223 N N . ASP A 1 162 ? 2.322 19.170 8.994 1.00 91.00 162 ASP A N 1
ATOM 1224 C CA . ASP A 1 162 ? 1.643 20.415 8.607 1.00 91.00 162 ASP A CA 1
ATOM 1225 C C . ASP A 1 162 ? 1.674 20.690 7.092 1.00 91.00 162 ASP A C 1
ATOM 1227 O O . ASP A 1 162 ? 1.045 21.635 6.622 1.00 91.00 162 ASP A O 1
ATOM 1231 N N . TRP A 1 163 ? 2.357 19.848 6.313 1.00 88.81 163 TRP A N 1
ATOM 1232 C CA . TRP A 1 163 ? 2.484 19.985 4.855 1.00 88.81 163 TRP A CA 1
ATOM 1233 C C . TRP A 1 163 ? 1.325 19.369 4.054 1.00 88.81 163 TRP A C 1
ATOM 1235 O O . TRP A 1 163 ? 1.303 19.494 2.832 1.00 88.81 163 TRP A O 1
ATOM 1245 N N . VAL A 1 164 ? 0.366 18.712 4.716 1.00 91.62 164 VAL A N 1
ATOM 1246 C CA . VAL A 1 164 ? -0.875 18.209 4.102 1.00 91.62 164 VAL A CA 1
ATOM 1247 C C . VAL A 1 164 ? -2.057 18.943 4.728 1.00 91.62 164 VAL A C 1
ATOM 1249 O O . VAL A 1 164 ? -2.153 19.041 5.952 1.00 91.62 164 VAL A O 1
ATOM 1252 N N . GLU A 1 165 ? -2.965 19.452 3.898 1.00 94.12 165 GLU A N 1
ATOM 1253 C CA . GLU A 1 165 ? -4.171 20.140 4.365 1.00 94.12 165 GLU A CA 1
ATOM 1254 C C . GLU A 1 165 ? -5.094 19.172 5.127 1.00 94.12 165 GLU A C 1
ATOM 1256 O O . GLU A 1 165 ? -5.219 17.997 4.777 1.00 94.12 165 GLU A O 1
ATOM 1261 N N . ASP A 1 166 ? -5.769 19.652 6.173 1.00 96.38 166 ASP A N 1
ATOM 1262 C CA . ASP A 1 166 ? -6.505 18.767 7.086 1.00 96.38 166 ASP A CA 1
ATOM 1263 C C . ASP A 1 166 ? -7.652 18.008 6.405 1.00 96.38 166 ASP A C 1
ATOM 1265 O O . ASP A 1 166 ? -7.854 16.829 6.686 1.00 96.38 166 ASP A O 1
ATOM 1269 N N . TYR A 1 167 ? -8.348 18.616 5.439 1.00 94.75 167 TYR A N 1
ATOM 1270 C CA . TYR A 1 167 ? -9.384 17.906 4.677 1.00 94.75 167 TYR A CA 1
ATOM 1271 C C . TYR A 1 167 ? -8.805 16.793 3.786 1.00 94.75 167 TYR A C 1
ATOM 1273 O O . TYR A 1 167 ? -9.468 15.778 3.579 1.00 94.75 167 TYR A O 1
ATOM 1281 N N . VAL A 1 168 ? -7.570 16.953 3.293 1.00 94.69 168 VAL A N 1
ATOM 1282 C CA . VAL A 1 168 ? -6.872 15.910 2.529 1.00 94.69 168 VAL A CA 1
ATOM 1283 C C . VAL A 1 168 ? -6.529 14.760 3.470 1.00 94.69 168 VAL A C 1
ATOM 1285 O O . VAL A 1 168 ? -6.825 13.611 3.160 1.00 94.69 168 VAL A O 1
ATOM 1288 N N . LYS A 1 169 ? -6.024 15.044 4.679 1.00 97.06 169 LYS A N 1
ATOM 1289 C CA . LYS A 1 169 ? -5.788 14.006 5.702 1.00 97.06 169 LYS A CA 1
ATOM 1290 C C . LYS A 1 169 ? -7.059 13.232 6.046 1.00 97.06 169 LYS A C 1
ATOM 1292 O O . LYS A 1 169 ? -6.990 12.018 6.217 1.00 97.06 169 LYS A O 1
ATOM 1297 N N . VAL A 1 170 ? -8.204 13.910 6.146 1.00 97.00 170 VAL A N 1
ATOM 1298 C CA . VAL A 1 170 ? -9.507 13.273 6.400 1.00 97.00 170 VAL A CA 1
ATOM 1299 C C . VAL A 1 170 ? -9.855 12.274 5.290 1.00 97.00 170 VAL A C 1
ATOM 1301 O O . VAL A 1 170 ? -10.107 11.106 5.588 1.00 97.00 170 VAL A O 1
ATOM 1304 N N . ASP A 1 171 ? -9.799 12.678 4.016 1.00 94.69 171 ASP A N 1
ATOM 1305 C CA . ASP A 1 171 ? -10.052 11.761 2.889 1.00 94.69 171 ASP A CA 1
ATOM 1306 C C . ASP A 1 171 ? -9.045 10.595 2.874 1.00 94.69 171 ASP A C 1
ATOM 1308 O O . ASP A 1 171 ? -9.432 9.424 2.774 1.00 94.69 171 ASP A O 1
ATOM 1312 N N . MET A 1 172 ? -7.762 10.887 3.101 1.00 95.75 172 MET A N 1
ATOM 1313 C CA . MET A 1 172 ? -6.707 9.879 3.183 1.00 95.75 172 MET A CA 1
ATOM 1314 C C . MET A 1 172 ? -6.960 8.856 4.289 1.00 95.75 172 MET A C 1
ATOM 1316 O O . MET A 1 172 ? -6.771 7.659 4.059 1.00 95.75 172 MET A O 1
ATOM 1320 N N . LEU A 1 173 ? -7.395 9.291 5.473 1.00 97.62 173 LEU A N 1
ATOM 1321 C CA . LEU A 1 173 ? -7.751 8.409 6.583 1.00 97.62 173 LEU A CA 1
ATOM 1322 C C . LEU A 1 173 ? -8.889 7.474 6.179 1.00 97.62 173 LEU A C 1
ATOM 1324 O O . LEU A 1 173 ? -8.720 6.255 6.271 1.00 97.62 173 LEU A O 1
ATOM 1328 N N . HIS A 1 174 ? -9.989 8.013 5.649 1.00 97.06 174 HIS A N 1
ATOM 1329 C CA . HIS A 1 174 ? -11.128 7.208 5.205 1.00 97.06 174 HIS A CA 1
ATOM 1330 C C . HIS A 1 174 ? -10.731 6.189 4.130 1.00 97.06 174 HIS A C 1
ATOM 1332 O O . HIS A 1 174 ? -11.101 5.019 4.221 1.00 97.06 174 HIS A O 1
ATOM 1338 N N . ARG A 1 175 ? -9.937 6.581 3.128 1.00 94.44 175 ARG A N 1
ATOM 1339 C CA . ARG A 1 175 ? -9.513 5.671 2.047 1.00 94.44 175 ARG A CA 1
ATOM 1340 C C . ARG A 1 175 ? -8.499 4.626 2.490 1.00 94.44 175 ARG A C 1
ATOM 1342 O O . ARG A 1 175 ? -8.505 3.512 1.966 1.00 94.44 175 ARG A O 1
ATOM 1349 N N . SER A 1 176 ? -7.617 4.979 3.419 1.00 96.38 176 SER A N 1
ATOM 1350 C CA . SER A 1 176 ? -6.443 4.161 3.744 1.00 96.38 176 SER A CA 1
ATOM 1351 C C . SER A 1 176 ? -6.674 3.260 4.954 1.00 96.38 176 SER A C 1
ATOM 1353 O O . SER A 1 176 ? -6.259 2.097 4.938 1.00 96.38 176 SER A O 1
ATOM 1355 N N . VAL A 1 177 ? -7.339 3.769 5.997 1.00 98.06 177 VAL A N 1
ATOM 1356 C CA . VAL A 1 177 ? -7.589 3.033 7.247 1.00 98.06 177 VAL A CA 1
ATOM 1357 C C . VAL A 1 177 ? -8.784 2.097 7.098 1.00 98.06 177 VAL A C 1
ATOM 1359 O O . VAL A 1 177 ? -8.692 0.943 7.520 1.00 98.06 177 VAL A O 1
ATOM 1362 N N . LEU A 1 178 ? -9.877 2.536 6.458 1.00 97.25 178 LEU A N 1
ATOM 1363 C CA . LEU A 1 178 ? -11.127 1.767 6.375 1.00 97.25 178 LEU A CA 1
ATOM 1364 C C . LEU A 1 178 ? -10.929 0.327 5.868 1.00 97.25 178 LEU A C 1
ATOM 1366 O O . LEU A 1 178 ? -11.385 -0.593 6.551 1.00 97.25 178 LEU A O 1
ATOM 1370 N N . PRO A 1 179 ? -10.191 0.071 4.764 1.00 96.81 179 PRO A N 1
ATOM 1371 C CA . PRO A 1 179 ? -10.006 -1.289 4.244 1.00 96.81 179 PRO A CA 1
ATOM 1372 C C . PRO A 1 179 ? -9.176 -2.196 5.165 1.00 96.81 179 PRO A C 1
ATOM 1374 O O . PRO A 1 179 ? -9.049 -3.393 4.911 1.00 96.81 179 PRO A O 1
ATOM 1377 N N . ARG A 1 180 ? -8.560 -1.631 6.210 1.00 97.25 180 ARG A N 1
ATOM 1378 C CA . ARG A 1 180 ? -7.615 -2.301 7.113 1.00 97.25 180 ARG A CA 1
ATOM 1379 C C . ARG A 1 180 ? -7.962 -2.135 8.584 1.00 97.25 180 ARG A C 1
ATOM 1381 O O . ARG A 1 180 ? -7.165 -2.532 9.429 1.00 97.25 180 ARG A O 1
ATOM 1388 N N . ARG A 1 181 ? -9.137 -1.601 8.920 1.00 97.44 181 ARG A N 1
ATOM 1389 C CA . ARG A 1 181 ? -9.510 -1.301 10.313 1.00 97.44 181 ARG A CA 1
ATOM 1390 C C . ARG A 1 181 ? -9.507 -2.519 11.248 1.00 97.44 181 ARG A C 1
ATOM 1392 O O . ARG A 1 181 ? -9.471 -2.366 12.457 1.00 97.44 181 ARG A O 1
ATOM 1399 N N . THR A 1 182 ? -9.498 -3.738 10.705 1.00 98.31 182 THR A N 1
ATOM 1400 C CA . THR A 1 182 ? -9.383 -5.002 11.456 1.00 98.31 182 THR A CA 1
ATOM 1401 C C . THR A 1 182 ? -7.938 -5.440 11.740 1.00 98.31 182 THR A C 1
ATOM 1403 O O . THR A 1 182 ? -7.727 -6.513 12.310 1.00 98.31 182 THR A O 1
ATOM 1406 N N . ARG A 1 183 ? -6.927 -4.688 11.290 1.00 98.31 183 ARG A N 1
ATOM 1407 C CA . ARG A 1 183 ? -5.501 -5.030 11.415 1.00 98.31 183 ARG A CA 1
ATOM 1408 C C . ARG A 1 183 ? -4.915 -4.366 12.660 1.00 98.31 183 ARG A C 1
ATOM 1410 O O . ARG A 1 183 ? -4.969 -3.147 12.784 1.00 98.31 183 ARG A O 1
ATOM 1417 N N . LEU A 1 184 ? -4.313 -5.156 13.556 1.00 98.50 184 LEU A N 1
ATOM 1418 C CA . LEU A 1 184 ? -3.746 -4.641 14.810 1.00 98.50 184 LEU A CA 1
ATOM 1419 C C . LEU A 1 184 ? -2.706 -3.520 14.594 1.00 98.50 184 LEU A C 1
ATOM 1421 O O . LEU A 1 184 ? -2.894 -2.469 15.199 1.00 98.50 184 LEU A O 1
ATOM 1425 N N . PRO A 1 185 ? -1.704 -3.646 13.695 1.00 98.38 185 PRO A N 1
ATOM 1426 C CA . PRO A 1 185 ? -0.730 -2.567 13.491 1.00 98.38 185 PRO A CA 1
ATOM 1427 C C . PRO A 1 185 ? -1.371 -1.245 13.036 1.00 98.38 185 PRO A C 1
ATOM 1429 O O . PRO A 1 185 ? -0.908 -0.162 13.388 1.00 98.38 185 PRO A O 1
ATOM 1432 N N . VAL A 1 186 ? -2.476 -1.324 12.282 1.00 98.25 186 VAL A N 1
ATOM 1433 C CA . VAL A 1 186 ? -3.240 -0.146 11.844 1.00 98.25 186 VAL A CA 1
ATOM 1434 C C . VAL A 1 186 ? -4.001 0.479 13.017 1.00 98.25 186 VAL A C 1
ATOM 1436 O O . VAL A 1 186 ? -3.973 1.693 13.195 1.00 98.25 186 VAL A O 1
ATOM 1439 N N . LEU A 1 187 ? -4.633 -0.332 13.868 1.00 98.56 187 LEU A N 1
ATOM 1440 C CA . LEU A 1 187 ? -5.293 0.160 15.082 1.00 98.56 187 LEU A CA 1
ATOM 1441 C C . LEU A 1 187 ? -4.303 0.815 16.057 1.00 98.56 187 LEU A C 1
ATOM 1443 O O . LEU A 1 187 ? -4.630 1.832 16.669 1.00 98.56 187 LEU A O 1
ATOM 1447 N N . GLU A 1 188 ? -3.099 0.261 16.186 1.00 98.56 188 GLU A N 1
ATOM 1448 C CA . GLU A 1 188 ? -2.036 0.802 17.038 1.00 98.56 188 GLU A CA 1
ATOM 1449 C C . GLU A 1 188 ? -1.558 2.176 16.559 1.00 98.56 188 GLU A C 1
ATOM 1451 O O . GLU A 1 188 ? -1.474 3.100 17.372 1.00 98.56 188 GLU A O 1
ATOM 1456 N N . VAL A 1 189 ? -1.313 2.355 15.253 1.00 98.38 189 VAL A N 1
ATOM 1457 C CA . VAL A 1 189 ? -0.925 3.675 14.724 1.00 98.38 189 VAL A CA 1
ATOM 1458 C C . VAL A 1 189 ? -2.068 4.688 14.840 1.00 98.38 189 VAL A C 1
ATOM 1460 O O . VAL A 1 189 ? -1.826 5.835 15.211 1.00 98.38 189 VAL A O 1
ATOM 1463 N N . CYS A 1 190 ? -3.325 4.276 14.631 1.00 98.31 190 CYS A N 1
ATOM 1464 C CA . CYS A 1 190 ? -4.483 5.139 14.877 1.00 98.31 190 CYS A CA 1
ATOM 1465 C C . CYS A 1 190 ? -4.564 5.570 16.348 1.00 98.31 190 CYS A C 1
ATOM 1467 O O . CYS A 1 190 ? -4.787 6.745 16.631 1.00 98.31 190 CYS A O 1
ATOM 1469 N N . ALA A 1 191 ? -4.350 4.651 17.293 1.00 97.88 191 ALA A N 1
ATOM 1470 C CA . ALA A 1 191 ? -4.339 4.977 18.716 1.00 97.88 191 ALA A CA 1
ATOM 1471 C C . ALA A 1 191 ? -3.216 5.962 19.074 1.00 97.88 191 ALA A C 1
ATOM 1473 O O . ALA A 1 191 ? -3.465 6.901 19.826 1.00 97.88 191 ALA A O 1
ATOM 1474 N N . LEU A 1 192 ? -2.019 5.791 18.504 1.00 97.19 192 LEU A N 1
ATOM 1475 C CA . LEU A 1 192 ? -0.901 6.719 18.689 1.00 97.19 192 LEU A CA 1
ATOM 1476 C C . LEU A 1 192 ? -1.233 8.118 18.152 1.00 97.19 192 LEU A C 1
ATOM 1478 O O . LEU A 1 192 ? -0.993 9.113 18.832 1.00 97.19 192 LEU A O 1
ATOM 1482 N N . LEU A 1 193 ? -1.817 8.204 16.956 1.00 97.31 193 LEU A N 1
ATOM 1483 C CA . LEU A 1 193 ? -2.229 9.469 16.343 1.00 97.31 193 LEU A CA 1
ATOM 1484 C C . LEU A 1 193 ? -3.273 10.211 17.191 1.00 97.31 193 LEU A C 1
ATOM 1486 O O . LEU A 1 193 ? -3.191 11.428 17.347 1.00 97.31 193 LEU A O 1
ATOM 1490 N N . LEU A 1 194 ? -4.213 9.492 17.809 1.00 96.38 194 LEU A N 1
ATOM 1491 C CA . LEU A 1 194 ? -5.212 10.082 18.711 1.00 96.38 194 LEU A CA 1
ATOM 1492 C C . LEU A 1 194 ? -4.597 10.719 19.968 1.00 96.38 194 LEU A C 1
ATOM 1494 O O . LEU A 1 194 ? -5.231 11.568 20.597 1.00 96.38 194 LEU A O 1
ATOM 1498 N N . GLU A 1 195 ? -3.366 10.353 20.320 1.00 94.38 195 GLU A N 1
ATOM 1499 C CA . GLU A 1 195 ? -2.615 10.936 21.433 1.00 94.38 195 GLU A CA 1
ATOM 1500 C C . GLU A 1 195 ? -1.849 12.217 21.018 1.00 94.38 195 GLU A C 1
ATOM 1502 O O . GLU A 1 195 ? -1.319 12.915 21.884 1.00 94.38 195 GLU A O 1
ATOM 1507 N N . ARG A 1 196 ? -1.826 12.591 19.723 1.00 88.00 196 ARG A N 1
ATOM 1508 C CA . ARG A 1 196 ? -0.959 13.661 19.174 1.00 88.00 196 ARG A CA 1
ATOM 1509 C C . ARG A 1 196 ? -1.497 15.094 19.172 1.00 88.00 196 ARG A C 1
ATOM 1511 O O . ARG A 1 196 ? -0.851 15.970 18.613 1.00 88.00 196 ARG A O 1
ATOM 1518 N N . GLY A 1 197 ? -2.629 15.393 19.801 1.00 88.94 197 GLY A N 1
ATOM 1519 C CA . GLY A 1 197 ? -3.166 16.765 19.773 1.00 88.94 197 GLY A CA 1
ATOM 1520 C C . GLY A 1 197 ? -3.474 17.260 18.350 1.00 88.94 197 GLY A C 1
ATOM 1521 O O . GLY A 1 197 ? -3.260 18.430 18.044 1.00 88.94 197 GLY A O 1
ATOM 1522 N N . LEU A 1 198 ? -3.941 16.347 17.489 1.00 95.50 198 LEU A N 1
ATOM 1523 C CA . LEU A 1 198 ? -4.349 16.627 16.113 1.00 95.50 198 LEU A CA 1
ATOM 1524 C C . LEU A 1 198 ? -5.527 17.618 16.056 1.00 95.50 198 LEU A C 1
ATOM 1526 O O . LEU A 1 198 ? -6.295 17.704 17.025 1.00 95.50 198 LEU A O 1
ATOM 1530 N N . PRO A 1 199 ? -5.723 18.308 14.915 1.00 95.75 199 PRO A N 1
ATOM 1531 C CA . PRO A 1 199 ? -6.945 19.059 14.652 1.00 95.75 199 PRO A CA 1
ATOM 1532 C C . PRO A 1 199 ? -8.195 18.195 14.905 1.00 95.75 199 PRO A C 1
ATOM 1534 O O . PRO A 1 199 ? -8.179 17.002 14.571 1.00 95.75 199 PRO A O 1
ATOM 1537 N N . PRO A 1 200 ? -9.265 18.749 15.511 1.00 95.12 200 PRO A N 1
ATOM 1538 C CA . PRO A 1 200 ? -10.465 17.991 15.864 1.00 95.12 200 PRO A CA 1
ATOM 1539 C C . PRO A 1 200 ? -11.055 17.178 14.708 1.00 95.12 200 PRO A C 1
ATOM 1541 O O . PRO A 1 200 ? -11.431 16.032 14.913 1.00 95.12 200 PRO A O 1
ATOM 1544 N N . GLU A 1 201 ? -11.077 17.730 13.500 1.00 95.50 201 GLU A N 1
ATOM 1545 C CA . GLU A 1 201 ? -11.578 17.088 12.286 1.00 95.50 201 GLU A CA 1
ATOM 1546 C C . GLU A 1 201 ? -10.752 15.862 11.873 1.00 95.50 201 GLU A C 1
ATOM 1548 O O . GLU A 1 201 ? -11.314 14.825 11.536 1.00 95.50 201 GLU A O 1
ATOM 1553 N N . VAL A 1 202 ? -9.420 15.933 11.969 1.00 97.69 202 VAL A N 1
ATOM 1554 C CA . VAL A 1 202 ? -8.528 14.806 11.655 1.00 97.69 202 VAL A CA 1
ATOM 1555 C C . VAL A 1 202 ? -8.655 13.732 12.733 1.00 97.69 202 VAL A C 1
ATOM 1557 O O . VAL A 1 202 ? -8.716 12.539 12.437 1.00 97.69 202 VAL A O 1
ATOM 1560 N N . ARG A 1 203 ? -8.732 14.151 14.002 1.00 97.00 203 ARG A N 1
ATOM 1561 C CA . ARG A 1 203 ? -8.961 13.251 15.136 1.00 97.00 203 ARG A CA 1
ATOM 1562 C C . ARG A 1 203 ? -10.284 12.502 14.991 1.00 97.00 203 ARG A C 1
ATOM 1564 O O . ARG A 1 203 ? -10.307 11.284 15.160 1.00 97.00 203 ARG A O 1
ATOM 1571 N N . ASP A 1 204 ? -11.363 13.219 14.707 1.00 96.44 204 ASP A N 1
ATOM 1572 C CA . ASP A 1 204 ? -12.694 12.637 14.571 1.00 96.44 204 ASP A CA 1
ATOM 1573 C C . ASP A 1 204 ? -12.740 11.714 13.343 1.00 96.44 204 ASP A C 1
ATOM 1575 O O . ASP A 1 204 ? -13.220 10.593 13.477 1.00 96.44 204 ASP A O 1
ATOM 1579 N N . ALA A 1 205 ? -12.084 12.057 12.227 1.00 97.12 205 ALA A N 1
ATOM 1580 C CA . ALA A 1 205 ? -11.955 11.168 11.066 1.00 97.12 205 ALA A CA 1
ATOM 1581 C C . ALA A 1 205 ? -11.244 9.836 11.376 1.00 97.12 205 ALA A C 1
ATOM 1583 O O . ALA A 1 205 ? -11.640 8.793 10.847 1.00 97.12 205 ALA A O 1
ATOM 1584 N N . ILE A 1 206 ? -10.229 9.819 12.253 1.00 98.06 206 ILE A N 1
ATOM 1585 C CA . ILE A 1 206 ? -9.611 8.560 12.717 1.00 98.06 206 ILE A CA 1
ATOM 1586 C C . ILE A 1 206 ? -10.653 7.699 13.439 1.00 98.06 206 ILE A C 1
ATOM 1588 O O . ILE A 1 206 ? -10.771 6.504 13.161 1.00 98.06 206 ILE A O 1
ATOM 1592 N N . ILE A 1 207 ? -11.404 8.295 14.367 1.00 98.06 207 ILE A N 1
ATOM 1593 C CA . ILE A 1 207 ? -12.407 7.584 15.168 1.00 98.06 207 ILE A CA 1
ATOM 1594 C C . ILE A 1 207 ? -13.540 7.086 14.265 1.00 98.06 207 ILE A C 1
ATOM 1596 O O . ILE A 1 207 ? -13.867 5.903 14.301 1.00 98.06 207 ILE A O 1
ATOM 1600 N N . GLU A 1 208 ? -14.093 7.952 13.421 1.00 96.00 208 GLU A N 1
ATOM 1601 C CA . GLU A 1 208 ? -15.130 7.623 12.441 1.00 96.00 208 GLU A CA 1
ATOM 1602 C C . GLU A 1 208 ? -14.709 6.463 11.548 1.00 96.00 208 GLU A C 1
ATOM 1604 O O . GLU A 1 208 ? -15.429 5.479 11.426 1.00 96.00 208 GLU A O 1
ATOM 1609 N N . THR A 1 209 ? -13.504 6.510 10.983 1.00 97.38 209 THR A N 1
ATOM 1610 C CA . THR A 1 209 ? -13.046 5.456 10.069 1.00 97.38 209 THR A CA 1
ATOM 1611 C C . THR A 1 209 ? -12.886 4.101 10.763 1.00 97.38 209 THR A C 1
ATOM 1613 O O . THR A 1 209 ? -13.120 3.046 10.163 1.00 97.38 209 THR A O 1
ATOM 1616 N N . VAL A 1 210 ? -12.471 4.110 12.032 1.00 98.00 210 VAL A N 1
ATOM 1617 C CA . VAL A 1 210 ? -12.304 2.885 12.818 1.00 98.00 210 VAL A CA 1
ATOM 1618 C C . VAL A 1 210 ? -13.653 2.337 13.281 1.00 98.00 210 VAL A C 1
ATOM 1620 O O . VAL A 1 210 ? -13.855 1.131 13.189 1.00 98.00 210 VAL A O 1
ATOM 1623 N N . PHE A 1 211 ? -14.561 3.180 13.772 1.00 98.00 211 PHE A N 1
ATOM 1624 C CA . PHE A 1 211 ? -15.759 2.752 14.509 1.00 98.00 211 PHE A CA 1
ATOM 1625 C C . PHE A 1 211 ? -17.079 2.904 13.749 1.00 98.00 211 PHE A C 1
ATOM 1627 O O . PHE A 1 211 ? -18.096 2.400 14.221 1.00 98.00 211 PHE A O 1
ATOM 1634 N N . ASP A 1 212 ? -17.079 3.572 12.602 1.00 95.75 212 ASP A N 1
ATOM 1635 C CA . ASP A 1 212 ? -18.270 3.859 11.807 1.00 95.75 212 ASP A CA 1
ATOM 1636 C C . ASP A 1 212 ? -18.043 3.542 10.318 1.00 95.75 212 ASP A C 1
ATOM 1638 O O . ASP A 1 212 ? -16.981 3.050 9.912 1.00 95.75 212 ASP A O 1
ATOM 1642 N N . TYR A 1 213 ? -19.069 3.749 9.497 1.00 93.94 213 TYR A N 1
ATOM 1643 C CA . TYR A 1 213 ? -19.001 3.695 8.044 1.00 93.94 213 TYR A CA 1
ATOM 1644 C C . TYR A 1 213 ? -20.136 4.498 7.391 1.00 93.94 213 TYR A C 1
ATOM 1646 O O . TYR A 1 213 ? -21.241 3.983 7.213 1.00 93.94 213 TYR A O 1
ATOM 1654 N N . ASP A 1 214 ? -19.837 5.720 6.937 1.00 92.06 214 ASP A N 1
ATOM 1655 C CA . ASP A 1 214 ? -20.742 6.512 6.090 1.00 92.06 214 ASP A CA 1
ATOM 1656 C C . ASP A 1 214 ? -20.180 6.667 4.670 1.00 92.06 214 ASP A C 1
ATOM 1658 O O . ASP A 1 214 ? -19.571 7.669 4.290 1.00 92.06 214 ASP A O 1
ATOM 1662 N N . SER A 1 215 ? -20.409 5.640 3.847 1.00 90.69 215 SER A N 1
ATOM 1663 C CA . SER A 1 215 ? -19.927 5.606 2.458 1.00 90.69 215 SER A CA 1
ATOM 1664 C C . SER A 1 215 ? -20.354 6.808 1.614 1.00 90.69 215 SER A C 1
ATOM 1666 O O . SER A 1 215 ? -19.596 7.257 0.751 1.00 90.69 215 SER A O 1
ATOM 1668 N N . ARG A 1 216 ? -21.565 7.329 1.843 1.00 89.06 216 ARG A N 1
ATOM 1669 C CA . ARG A 1 216 ? -22.135 8.407 1.034 1.00 89.06 216 ARG A CA 1
ATOM 1670 C C . ARG A 1 216 ? -21.494 9.738 1.387 1.00 89.06 216 ARG A C 1
ATOM 1672 O O . ARG A 1 216 ? -21.259 10.539 0.481 1.00 89.06 216 ARG A O 1
ATOM 1679 N N . LEU A 1 217 ? -21.242 9.970 2.673 1.00 90.25 217 LEU A N 1
ATOM 1680 C CA . LEU A 1 217 ? -20.565 11.170 3.143 1.00 90.25 217 LEU A CA 1
ATOM 1681 C C . LEU A 1 217 ? -19.095 11.181 2.714 1.00 90.25 217 LEU A C 1
ATOM 1683 O O . LEU A 1 217 ? -18.630 12.189 2.191 1.00 90.25 217 LEU A O 1
ATOM 1687 N N . TRP A 1 218 ? -18.386 10.064 2.888 1.00 92.44 218 TRP A N 1
ATOM 1688 C CA . TRP A 1 218 ? -16.932 10.021 2.702 1.00 92.44 218 TRP A CA 1
ATOM 1689 C C . TRP A 1 218 ? -16.503 9.908 1.238 1.00 92.44 218 TRP A C 1
ATOM 1691 O O . TRP A 1 218 ? -15.492 10.479 0.847 1.00 92.44 218 TRP A O 1
ATOM 1701 N N . PHE A 1 219 ? -17.262 9.184 0.409 1.00 91.00 219 PHE A N 1
ATOM 1702 C CA . PHE A 1 219 ? -16.851 8.872 -0.967 1.00 91.00 219 PHE A CA 1
ATOM 1703 C C . PHE A 1 219 ? -17.800 9.434 -2.035 1.00 91.00 219 PHE A C 1
ATOM 1705 O O . PHE A 1 219 ? -17.557 9.267 -3.233 1.00 91.00 219 PHE A O 1
ATOM 1712 N N . GLY A 1 220 ? -18.880 10.113 -1.633 1.00 89.00 220 GLY A N 1
ATOM 1713 C CA . GLY A 1 220 ? -19.860 10.681 -2.555 1.00 89.00 220 GLY A CA 1
ATOM 1714 C C . GLY A 1 220 ? -20.562 9.611 -3.410 1.00 89.00 220 GLY A C 1
ATOM 1715 O O . GLY A 1 220 ? -20.793 8.495 -2.947 1.00 89.00 220 GLY A O 1
ATOM 1716 N N . PRO A 1 221 ? -20.932 9.912 -4.672 1.00 85.44 221 PRO A N 1
ATOM 1717 C CA . PRO A 1 221 ? -21.606 8.967 -5.567 1.00 85.44 221 PRO A CA 1
ATOM 1718 C C . PRO A 1 221 ? -20.632 7.964 -6.220 1.00 85.44 221 PRO A C 1
ATOM 1720 O O . PRO A 1 221 ? -20.792 7.620 -7.393 1.00 85.44 221 PRO A O 1
ATOM 1723 N N . ALA A 1 222 ? -19.593 7.527 -5.501 1.00 79.50 222 ALA A N 1
ATOM 1724 C CA . ALA A 1 222 ? -18.627 6.560 -6.011 1.00 79.50 222 ALA A CA 1
ATOM 1725 C C . ALA A 1 222 ? -19.325 5.256 -6.431 1.00 79.50 222 ALA A C 1
ATOM 1727 O O . ALA A 1 222 ? -20.167 4.727 -5.710 1.00 79.50 222 ALA A O 1
ATOM 1728 N N . MET A 1 223 ? -18.953 4.719 -7.600 1.00 70.44 223 MET A N 1
ATOM 1729 C CA . MET A 1 223 ? -19.550 3.485 -8.131 1.00 70.44 223 MET A CA 1
ATOM 1730 C C . MET A 1 223 ? -19.231 2.264 -7.251 1.00 70.44 223 MET A C 1
ATOM 1732 O O . MET A 1 223 ? -20.049 1.356 -7.160 1.00 70.44 223 MET A O 1
ATOM 1736 N N . TYR A 1 224 ? -18.063 2.272 -6.597 1.00 81.75 224 TYR A N 1
ATOM 1737 C CA . TYR A 1 224 ? -17.586 1.223 -5.693 1.00 81.75 224 TYR A CA 1
ATOM 1738 C C . TYR A 1 224 ? -16.771 1.860 -4.553 1.00 81.75 224 TYR A C 1
ATOM 1740 O O . TYR A 1 224 ? -15.541 1.926 -4.651 1.00 81.75 224 TYR A O 1
ATOM 1748 N N . PRO A 1 225 ? -17.417 2.419 -3.513 1.00 88.31 225 PRO A N 1
ATOM 1749 C CA . PRO A 1 225 ? -16.688 2.905 -2.348 1.00 88.31 225 PRO A CA 1
ATOM 1750 C C . PRO A 1 225 ? -15.975 1.733 -1.651 1.00 88.31 225 PRO A C 1
ATOM 1752 O O . PRO A 1 225 ? -16.475 0.606 -1.700 1.00 88.31 225 PRO A O 1
ATOM 1755 N N . PRO A 1 226 ? -14.830 1.963 -0.985 1.00 87.94 226 PRO A N 1
ATOM 1756 C CA . PRO A 1 226 ? -14.224 0.938 -0.151 1.00 87.94 226 PRO A CA 1
ATOM 1757 C C . PRO A 1 226 ? -15.218 0.461 0.914 1.00 87.94 226 PRO A C 1
ATOM 1759 O O . PRO A 1 226 ? -15.873 1.271 1.576 1.00 87.94 226 PRO A O 1
ATOM 1762 N N . GLU A 1 227 ? -15.329 -0.854 1.074 1.00 90.81 227 GLU A N 1
ATOM 1763 C CA . GLU A 1 227 ? -16.132 -1.468 2.129 1.00 90.81 227 GLU A CA 1
ATOM 1764 C C . GLU A 1 227 ? -15.228 -1.860 3.301 1.00 90.81 227 GLU A C 1
ATOM 1766 O O . GLU A 1 227 ? -14.122 -2.377 3.086 1.00 90.81 227 GLU A O 1
ATOM 1771 N N . PRO A 1 228 ? -15.663 -1.635 4.550 1.00 95.31 228 PRO A N 1
ATOM 1772 C CA . PRO A 1 228 ? -14.906 -2.101 5.691 1.00 95.31 228 PRO A CA 1
ATOM 1773 C C . PRO A 1 228 ? -14.895 -3.635 5.771 1.00 95.31 228 PRO A C 1
ATOM 1775 O O . PRO A 1 228 ? -15.941 -4.268 5.603 1.00 95.31 228 PRO A O 1
ATOM 1778 N N . PRO A 1 229 ? -13.761 -4.258 6.137 1.00 96.94 229 PRO A N 1
ATOM 1779 C CA . PRO A 1 229 ? -13.757 -5.663 6.514 1.00 96.94 229 PRO A CA 1
ATOM 1780 C C . PRO A 1 229 ? -14.630 -5.886 7.759 1.00 96.94 229 PRO A C 1
ATOM 1782 O O . PRO A 1 229 ? -14.661 -5.066 8.684 1.00 96.94 229 PRO A O 1
ATOM 1785 N N . ALA A 1 230 ? -15.336 -7.016 7.786 1.00 96.69 230 ALA A N 1
ATOM 1786 C CA . ALA A 1 230 ? -16.184 -7.396 8.908 1.00 96.69 230 ALA A CA 1
ATOM 1787 C C . ALA A 1 230 ? -15.346 -7.736 10.151 1.00 96.69 230 ALA A C 1
ATOM 1789 O O . ALA A 1 230 ? -14.335 -8.431 10.059 1.00 96.69 230 ALA A O 1
ATOM 1790 N N . TRP A 1 231 ? -15.790 -7.329 11.343 1.00 97.56 231 TRP A N 1
ATOM 1791 C CA . TRP A 1 231 ? -15.010 -7.505 12.576 1.00 97.56 231 TRP A CA 1
ATOM 1792 C C . TRP A 1 231 ? -14.664 -8.961 12.900 1.00 97.56 231 TRP A C 1
ATOM 1794 O O . TRP A 1 231 ? -13.616 -9.239 13.482 1.00 97.56 231 TRP A O 1
ATOM 1804 N N . HIS A 1 232 ? -15.479 -9.921 12.458 1.00 96.81 232 HIS A N 1
ATOM 1805 C CA . HIS A 1 232 ? -15.190 -11.340 12.655 1.00 96.81 232 HIS A CA 1
ATOM 1806 C C . HIS A 1 232 ? -13.895 -11.807 11.962 1.00 96.81 232 HIS A C 1
ATOM 1808 O O . HIS A 1 232 ? -13.363 -12.850 12.346 1.00 96.81 232 HIS A O 1
ATOM 1814 N N . THR A 1 233 ? -13.373 -11.067 10.973 1.00 97.25 233 THR A N 1
ATOM 1815 C CA . THR A 1 233 ? -12.105 -11.383 10.291 1.00 97.25 233 THR A CA 1
ATOM 1816 C C . THR A 1 233 ? -10.870 -10.882 11.043 1.00 97.25 233 THR A C 1
ATOM 1818 O O . THR A 1 233 ? -9.753 -11.230 10.662 1.00 97.25 233 THR A O 1
ATOM 1821 N N . ALA A 1 234 ? -11.031 -10.059 12.084 1.00 97.94 234 ALA A N 1
ATOM 1822 C CA . ALA A 1 234 ? -9.920 -9.553 12.889 1.00 97.94 234 ALA A CA 1
ATOM 1823 C C . ALA A 1 234 ? -9.336 -10.641 13.810 1.00 97.94 234 ALA A C 1
ATOM 1825 O O . ALA A 1 234 ? -10.036 -11.573 14.218 1.00 97.94 234 ALA A O 1
ATOM 1826 N N . THR A 1 235 ? -8.063 -10.524 14.197 1.00 97.88 235 THR A N 1
ATOM 1827 C CA . THR A 1 235 ? -7.468 -11.428 15.202 1.00 97.88 235 THR A CA 1
ATOM 1828 C C . THR A 1 235 ? -8.008 -11.124 16.602 1.00 97.88 235 THR A C 1
ATOM 1830 O O . THR A 1 235 ? -8.630 -10.086 16.818 1.00 97.88 235 THR A O 1
ATOM 1833 N N . THR A 1 236 ? -7.838 -12.040 17.559 1.00 97.75 236 THR A N 1
ATOM 1834 C CA . THR A 1 236 ? -8.340 -11.829 18.931 1.00 97.75 236 THR A CA 1
ATOM 1835 C C . THR A 1 236 ? -7.650 -10.631 19.578 1.00 97.75 236 THR A C 1
ATOM 1837 O O . THR A 1 236 ? -8.320 -9.794 20.171 1.00 97.75 236 THR A O 1
ATOM 1840 N N . GLU A 1 237 ? -6.350 -10.480 19.346 1.00 98.31 237 GLU A N 1
ATOM 1841 C CA . GLU A 1 237 ? -5.536 -9.367 19.836 1.00 98.31 237 GLU A CA 1
ATOM 1842 C C . GLU A 1 237 ? -6.028 -8.024 19.278 1.00 98.31 237 GLU A C 1
ATOM 1844 O O . GLU A 1 237 ? -6.149 -7.051 20.019 1.00 98.31 237 GLU A O 1
ATOM 1849 N N . ALA A 1 238 ? -6.377 -7.969 17.986 1.00 98.50 238 ALA A N 1
ATOM 1850 C CA . ALA A 1 238 ? -6.935 -6.767 17.366 1.00 98.50 238 ALA A CA 1
ATOM 1851 C C . ALA A 1 238 ? -8.288 -6.376 17.983 1.00 98.50 238 ALA A C 1
ATOM 1853 O O . ALA A 1 238 ? -8.532 -5.201 18.254 1.00 98.50 238 ALA A O 1
ATOM 1854 N N . LEU A 1 239 ? -9.160 -7.357 18.234 1.00 98.62 239 LEU A N 1
ATOM 1855 C CA . LEU A 1 239 ? -10.466 -7.131 18.854 1.00 98.62 239 LEU A CA 1
ATOM 1856 C C . LEU A 1 239 ? -10.342 -6.674 20.315 1.00 98.62 239 LEU A C 1
ATOM 1858 O O . LEU A 1 239 ? -11.018 -5.731 20.723 1.00 98.62 239 LEU A O 1
ATOM 1862 N N . GLU A 1 240 ? -9.468 -7.302 21.103 1.00 98.50 240 GLU A N 1
ATOM 1863 C CA . GLU A 1 240 ? -9.193 -6.894 22.486 1.00 98.50 240 GLU A CA 1
ATOM 1864 C C . GLU A 1 240 ? -8.625 -5.472 22.547 1.00 98.50 240 GLU A C 1
ATOM 1866 O O . GLU A 1 240 ? -9.087 -4.650 23.348 1.00 98.50 240 GLU A O 1
ATOM 1871 N N . PHE A 1 241 ? -7.683 -5.153 21.654 1.00 98.69 241 PHE A N 1
ATOM 1872 C CA . PHE A 1 241 ? -7.140 -3.805 21.515 1.00 98.69 241 PHE A CA 1
ATOM 1873 C C . PHE A 1 241 ? -8.241 -2.789 21.190 1.00 98.69 241 PHE A C 1
ATOM 1875 O O . PHE A 1 241 ? -8.328 -1.742 21.835 1.00 98.69 241 PHE A O 1
ATOM 1882 N N . LEU A 1 242 ? -9.122 -3.112 20.240 1.00 98.44 242 LEU A N 1
ATOM 1883 C CA . LEU A 1 242 ? -10.227 -2.249 19.828 1.00 98.44 242 LEU A CA 1
ATOM 1884 C C . LEU A 1 242 ? -11.224 -1.983 20.968 1.00 98.44 242 LEU A C 1
ATOM 1886 O O . LEU A 1 242 ? -11.653 -0.844 21.149 1.00 98.44 242 LEU A O 1
ATOM 1890 N N . VAL A 1 243 ? -11.544 -2.990 21.790 1.00 98.44 243 VAL A N 1
ATOM 1891 C CA . VAL A 1 243 ? -12.383 -2.818 22.996 1.00 98.44 243 VAL A CA 1
ATOM 1892 C C . VAL A 1 243 ? -11.712 -1.889 24.006 1.00 98.44 243 VAL A C 1
ATOM 1894 O O . VAL A 1 243 ? -12.372 -1.017 24.587 1.00 98.44 243 VAL A O 1
ATOM 1897 N N . GLY A 1 244 ? -10.403 -2.051 24.211 1.00 98.12 244 GLY A N 1
ATOM 1898 C CA . GLY A 1 244 ? -9.610 -1.163 25.058 1.00 98.12 244 GLY A CA 1
ATOM 1899 C C . GLY A 1 244 ? -9.619 0.277 24.543 1.00 98.12 244 GLY A C 1
ATOM 1900 O O . GLY A 1 244 ? -9.867 1.209 25.313 1.00 98.12 244 GLY A O 1
ATOM 1901 N N . LEU A 1 245 ? -9.420 0.467 23.237 1.00 98.00 245 LEU A N 1
ATOM 1902 C CA . LEU A 1 245 ? -9.462 1.774 22.584 1.00 98.00 245 LEU A CA 1
ATOM 1903 C C . LEU A 1 245 ? -10.842 2.434 22.719 1.00 98.00 245 LEU A C 1
ATOM 1905 O O . LEU A 1 245 ? -10.918 3.567 23.191 1.00 98.00 245 LEU A O 1
ATOM 1909 N N . ALA A 1 246 ? -11.925 1.718 22.404 1.00 98.00 246 ALA A N 1
ATOM 1910 C CA . ALA A 1 246 ? -13.295 2.215 22.546 1.00 98.00 246 ALA A CA 1
ATOM 1911 C C . ALA A 1 246 ? -13.600 2.655 23.986 1.00 98.00 246 ALA A C 1
ATOM 1913 O O . ALA A 1 246 ? -14.172 3.718 24.219 1.00 98.00 246 ALA A O 1
ATOM 1914 N N . THR A 1 247 ? -13.161 1.868 24.972 1.00 97.06 247 THR A N 1
ATOM 1915 C CA . THR A 1 247 ? -13.357 2.183 26.395 1.00 97.06 247 THR A CA 1
ATOM 1916 C C . THR A 1 247 ? -12.607 3.452 26.803 1.00 97.06 247 THR A C 1
ATOM 1918 O O . THR A 1 247 ? -13.181 4.305 27.484 1.00 97.06 247 THR A O 1
ATOM 1921 N N . ARG A 1 248 ? -11.354 3.626 26.351 1.00 96.12 248 ARG A N 1
ATOM 1922 C CA . ARG A 1 248 ? -10.593 4.866 26.581 1.00 96.12 248 ARG A CA 1
ATOM 1923 C C . ARG A 1 248 ? -11.303 6.072 25.963 1.00 96.12 248 ARG A C 1
ATOM 1925 O O . ARG A 1 248 ? -11.480 7.077 26.648 1.00 96.12 248 ARG A O 1
ATOM 1932 N N . LEU A 1 249 ? -11.764 5.956 24.717 1.00 95.62 249 LEU A N 1
ATOM 1933 C CA . LEU A 1 249 ? -12.454 7.039 24.009 1.00 95.62 249 LEU A CA 1
ATOM 1934 C C . LEU A 1 249 ? -13.741 7.477 24.715 1.00 95.62 249 LEU A C 1
ATOM 1936 O O . LEU A 1 249 ? -13.960 8.672 24.889 1.00 95.62 249 LEU A O 1
ATOM 1940 N N . GLN A 1 250 ? -14.544 6.530 25.197 1.00 93.19 250 GLN A N 1
ATOM 1941 C CA . GLN A 1 250 ? -15.785 6.823 25.922 1.00 93.19 250 GLN A CA 1
ATOM 1942 C C . GLN A 1 250 ? -15.573 7.477 27.286 1.00 93.19 250 GLN A C 1
ATOM 1944 O O . GLN A 1 250 ? -16.438 8.209 27.757 1.00 93.19 250 GLN A O 1
ATOM 1949 N N . SER A 1 251 ? -14.435 7.216 27.931 1.00 90.88 251 SER A N 1
ATOM 1950 C CA . SER A 1 251 ? -14.066 7.903 29.173 1.00 90.88 251 SER A CA 1
ATOM 1951 C C . SER A 1 251 ? -13.542 9.328 28.945 1.00 90.88 251 SER A C 1
ATOM 1953 O O . SER A 1 251 ? -13.412 10.093 29.901 1.00 90.88 251 SER A O 1
ATOM 1955 N N . GLY A 1 252 ? -13.219 9.674 27.695 1.00 86.75 252 GLY A N 1
ATOM 1956 C CA . GLY A 1 252 ? -12.666 10.963 27.297 1.00 86.75 252 GLY A CA 1
ATOM 1957 C C . GLY A 1 252 ? -13.698 11.915 26.690 1.00 86.75 252 GLY A C 1
ATOM 1958 O O . GLY A 1 252 ? -14.907 11.762 26.843 1.00 86.75 252 GLY A O 1
ATOM 1959 N N . ASN A 1 253 ? -13.197 12.929 25.978 1.00 81.06 253 ASN A N 1
ATOM 1960 C CA . ASN A 1 253 ? -14.023 13.919 25.289 1.00 81.06 253 ASN A CA 1
ATOM 1961 C C . ASN A 1 253 ? -14.326 13.455 23.854 1.00 81.06 253 ASN A C 1
ATOM 1963 O O . ASN A 1 253 ? -13.648 13.843 22.899 1.00 81.06 253 ASN A O 1
ATOM 1967 N N . LEU A 1 254 ? -15.280 12.539 23.716 1.00 90.56 254 LEU A N 1
ATOM 1968 C CA . LEU A 1 254 ? -15.779 12.065 22.427 1.00 90.56 254 LEU A CA 1
ATOM 1969 C C . LEU A 1 254 ? -16.906 12.988 21.943 1.00 90.56 254 LEU A C 1
ATOM 1971 O O . LEU A 1 254 ? -17.790 13.336 22.731 1.00 90.56 254 LEU A O 1
ATOM 1975 N N . SER A 1 255 ? -16.886 13.390 20.670 1.00 89.56 255 SER A N 1
ATOM 1976 C CA . SER A 1 255 ? -17.971 14.195 20.107 1.00 89.56 255 SER A CA 1
ATOM 1977 C C . SER A 1 255 ? -19.285 13.405 20.147 1.00 89.56 255 SER A C 1
ATOM 1979 O O . SER A 1 255 ? -19.298 12.176 20.064 1.00 89.56 255 SER A O 1
ATOM 1981 N N . GLY A 1 256 ? -20.410 14.105 20.336 1.00 90.31 256 GLY A N 1
ATOM 1982 C CA . GLY A 1 256 ? -21.711 13.457 20.551 1.00 90.31 256 GLY A CA 1
ATOM 1983 C C . GLY A 1 256 ? -22.110 12.506 19.418 1.00 90.31 256 GLY A C 1
ATOM 1984 O O . GLY A 1 256 ? -22.663 11.446 19.688 1.00 90.31 256 GLY A O 1
ATOM 1985 N N . ALA A 1 257 ? -21.754 12.851 18.175 1.00 91.94 257 ALA A N 1
ATOM 1986 C CA . ALA A 1 257 ? -22.009 12.032 16.991 1.00 91.94 257 ALA A CA 1
ATOM 1987 C C . ALA A 1 257 ? -21.269 10.681 17.013 1.00 91.94 257 ALA A C 1
ATOM 1989 O O . ALA A 1 257 ? -21.762 9.711 16.453 1.00 91.94 257 ALA A O 1
ATOM 1990 N N . LEU A 1 258 ? -20.128 10.591 17.705 1.00 95.38 258 LEU A N 1
ATOM 1991 C CA . LEU A 1 258 ? -19.282 9.394 17.725 1.00 95.38 258 LEU A CA 1
ATOM 1992 C C . LEU A 1 258 ? -19.564 8.462 18.903 1.00 95.38 258 LEU A C 1
ATOM 1994 O O . LEU A 1 258 ? -19.052 7.344 18.939 1.00 95.38 258 LEU A O 1
ATOM 1998 N N . GLN A 1 259 ? -20.384 8.883 19.870 1.00 95.62 259 GLN A N 1
ATOM 1999 C CA . GLN A 1 259 ? -20.689 8.065 21.046 1.00 95.62 259 GLN A CA 1
ATOM 2000 C C . GLN A 1 259 ? -21.384 6.752 20.678 1.00 95.62 259 GLN A C 1
ATOM 2002 O O . GLN A 1 259 ? -20.995 5.694 21.178 1.00 95.62 259 GLN A O 1
ATOM 2007 N N . GLU A 1 260 ? -22.389 6.823 19.804 1.00 96.56 260 GLU A N 1
ATOM 2008 C CA . GLU A 1 260 ? -23.165 5.660 19.376 1.00 96.56 260 GLU A CA 1
ATOM 2009 C C . GLU A 1 260 ? -22.337 4.695 18.507 1.00 96.56 260 GLU A C 1
ATOM 2011 O O . GLU A 1 260 ? -22.244 3.532 18.907 1.00 96.56 260 GLU A O 1
ATOM 2016 N N . PRO A 1 261 ? -21.651 5.121 17.422 1.00 97.19 261 PRO A N 1
ATOM 2017 C CA . PRO A 1 261 ? -20.820 4.216 16.619 1.00 97.19 261 PRO A CA 1
ATOM 2018 C C . PRO A 1 261 ? -19.733 3.497 17.430 1.00 97.19 261 PRO A C 1
ATOM 2020 O O . PRO A 1 261 ? -19.549 2.281 17.312 1.00 97.19 261 PRO A O 1
ATOM 2023 N N . VAL A 1 262 ? -19.050 4.218 18.330 1.00 98.12 262 VAL A N 1
ATOM 2024 C CA . VAL A 1 262 ? -18.023 3.630 19.208 1.00 98.12 262 VAL A CA 1
ATOM 2025 C C . VAL A 1 262 ? -18.635 2.605 20.167 1.00 98.12 262 VAL A C 1
ATOM 2027 O O . VAL A 1 262 ? -18.051 1.539 20.380 1.00 98.12 262 VAL A O 1
ATOM 2030 N N . GLN A 1 263 ? -19.807 2.889 20.745 1.00 97.62 263 GLN A N 1
ATOM 2031 C CA . GLN A 1 263 ? -20.495 1.947 21.632 1.00 97.62 263 GLN A CA 1
ATOM 2032 C C . GLN A 1 263 ? -20.974 0.702 20.884 1.00 97.62 263 GLN A C 1
ATOM 2034 O O . GLN A 1 263 ? -20.721 -0.408 21.354 1.00 97.62 263 GLN A O 1
ATOM 2039 N N . ALA A 1 264 ? -21.619 0.879 19.731 1.00 97.75 264 ALA A N 1
ATOM 2040 C CA . ALA A 1 264 ? -22.146 -0.211 18.918 1.00 97.75 264 ALA A CA 1
ATOM 2041 C C . ALA A 1 264 ? -21.027 -1.161 18.469 1.00 97.75 264 ALA A C 1
ATOM 2043 O O . ALA A 1 264 ? -21.117 -2.370 18.688 1.00 97.75 264 ALA A O 1
ATOM 2044 N N . THR A 1 265 ? -19.923 -0.614 17.949 1.00 98.00 265 THR A N 1
ATOM 2045 C CA . THR A 1 265 ? -18.748 -1.412 17.570 1.00 98.00 265 THR A CA 1
ATOM 2046 C C . THR A 1 265 ? -18.154 -2.143 18.775 1.00 98.00 265 THR A C 1
ATOM 2048 O O . THR A 1 265 ? -17.802 -3.319 18.672 1.00 98.00 265 THR A O 1
ATOM 2051 N N . ARG A 1 266 ? -18.066 -1.501 19.951 1.00 98.12 266 ARG A N 1
ATOM 2052 C CA . ARG A 1 266 ? -17.567 -2.170 21.165 1.00 98.12 266 ARG A CA 1
ATOM 2053 C C . ARG A 1 266 ? -18.433 -3.370 21.551 1.00 98.12 266 ARG A C 1
ATOM 2055 O O . ARG A 1 266 ? -17.883 -4.422 21.874 1.00 98.12 266 ARG A O 1
ATOM 2062 N N . GLU A 1 267 ? -19.755 -3.216 21.541 1.00 98.19 267 GLU A N 1
ATOM 2063 C CA . GLU A 1 267 ? -20.697 -4.295 21.865 1.00 98.19 267 GLU A CA 1
ATOM 2064 C C . GLU A 1 267 ? -20.604 -5.447 20.856 1.00 98.19 267 GLU A C 1
ATOM 2066 O O . GLU A 1 267 ? -20.500 -6.609 21.256 1.00 98.19 267 GLU A O 1
ATOM 2071 N N . GLU A 1 268 ? -20.570 -5.137 19.556 1.00 98.00 268 GLU A N 1
ATOM 2072 C CA . GLU A 1 268 ? -20.389 -6.130 18.491 1.00 98.00 268 GLU A CA 1
ATOM 2073 C C . GLU A 1 268 ? -19.110 -6.948 18.711 1.00 98.00 268 GLU A C 1
ATOM 2075 O O . GLU A 1 268 ? -19.139 -8.181 18.741 1.00 98.00 268 GLU A O 1
ATOM 2080 N N . VAL A 1 269 ? -17.988 -6.267 18.936 1.00 98.12 269 VAL A N 1
ATOM 2081 C CA . VAL A 1 269 ? -16.682 -6.900 19.127 1.00 98.12 269 VAL A CA 1
ATOM 2082 C C . VAL A 1 269 ? -16.641 -7.754 20.397 1.00 98.12 269 VAL A C 1
ATOM 2084 O O . VAL A 1 269 ? -16.089 -8.858 20.380 1.00 98.12 269 VAL A O 1
ATOM 2087 N N . GLN A 1 270 ? -17.252 -7.298 21.494 1.00 98.12 270 GLN A N 1
ATOM 2088 C CA . GLN A 1 270 ? -17.358 -8.083 22.728 1.00 98.12 270 GLN A CA 1
ATOM 2089 C C . GLN A 1 270 ? -18.161 -9.370 22.518 1.00 98.12 270 GLN A C 1
ATOM 2091 O O . GLN A 1 270 ? -17.753 -10.426 23.008 1.00 98.12 270 GLN A O 1
ATOM 2096 N N . ASN A 1 271 ? -19.255 -9.311 21.757 1.00 97.88 271 ASN A N 1
ATOM 2097 C CA . ASN A 1 271 ? -20.039 -10.494 21.407 1.00 97.88 271 ASN A CA 1
ATOM 2098 C C . ASN A 1 271 ? -19.217 -11.480 20.562 1.00 97.88 271 ASN A C 1
ATOM 2100 O O . ASN A 1 271 ? -19.232 -12.685 20.829 1.00 97.88 271 ASN A O 1
ATOM 2104 N N . ILE A 1 272 ? -18.4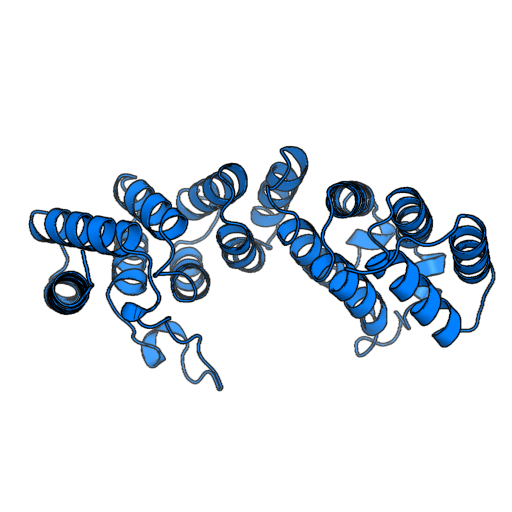40 -10.978 19.592 1.00 98.00 272 ILE A N 1
ATOM 2105 C CA . ILE A 1 272 ? -17.522 -11.806 18.795 1.00 98.00 272 ILE A CA 1
ATOM 2106 C C . ILE A 1 272 ? -16.512 -12.505 19.710 1.00 98.00 272 ILE A C 1
ATOM 2108 O O . ILE A 1 272 ? -16.368 -13.725 19.629 1.00 98.00 272 ILE A O 1
ATOM 2112 N N . LEU A 1 273 ? -15.853 -11.772 20.611 1.00 97.81 273 LEU A N 1
ATOM 2113 C CA . LEU A 1 273 ? -14.869 -12.330 21.546 1.00 97.81 273 LEU A CA 1
ATOM 2114 C C . LEU A 1 273 ? -15.469 -13.413 22.455 1.00 97.81 273 LEU A C 1
ATOM 2116 O O . LEU A 1 273 ? -14.855 -14.460 22.637 1.00 97.81 273 LEU A O 1
ATOM 2120 N N . GLN A 1 274 ? -16.683 -13.209 22.977 1.00 96.69 274 GLN A N 1
ATOM 2121 C CA . GLN A 1 274 ? -17.373 -14.198 23.819 1.00 96.69 274 GLN A CA 1
ATOM 2122 C C . GLN A 1 274 ? -17.728 -15.489 23.069 1.00 96.69 274 GLN A C 1
ATOM 2124 O O . GLN A 1 274 ? -17.813 -16.552 23.684 1.00 96.69 274 GLN A O 1
ATOM 2129 N N . SER A 1 275 ? -17.934 -15.402 21.754 1.00 95.62 275 SER A N 1
ATOM 2130 C CA . SER A 1 275 ? -18.268 -16.550 20.906 1.00 95.62 275 SER A CA 1
ATOM 2131 C C . SER A 1 275 ? -17.054 -17.372 20.454 1.00 95.62 275 SER A C 1
ATOM 2133 O O . SER A 1 275 ? -17.227 -18.488 19.956 1.00 95.62 275 SER A O 1
ATOM 2135 N N . ARG A 1 276 ? -15.826 -16.854 20.612 1.00 93.31 276 ARG A N 1
ATOM 2136 C CA . ARG A 1 276 ? -14.611 -17.554 20.176 1.00 93.31 276 ARG A CA 1
ATOM 2137 C C . ARG A 1 276 ? -14.245 -18.689 21.141 1.00 93.31 276 ARG A C 1
ATOM 2139 O O . ARG A 1 276 ? -14.304 -18.502 22.358 1.00 93.31 276 ARG A O 1
ATOM 2146 N N . PRO A 1 277 ? -13.846 -19.867 20.626 1.00 80.25 277 PRO A N 1
ATOM 2147 C CA . PRO A 1 277 ? -13.288 -20.918 21.466 1.00 80.25 277 PRO A CA 1
ATOM 2148 C C . PRO A 1 277 ? -11.998 -20.411 22.124 1.00 80.25 277 PRO A C 1
ATOM 2150 O O . PRO A 1 277 ? -11.173 -19.784 21.461 1.00 80.25 277 PRO A O 1
ATOM 2153 N N . ARG A 1 278 ? -11.878 -20.654 23.434 1.00 69.38 278 ARG A N 1
ATOM 2154 C CA . ARG A 1 278 ? -10.686 -20.331 24.228 1.00 69.38 278 ARG A CA 1
ATOM 2155 C C . ARG A 1 278 ? -9.492 -21.191 23.841 1.00 69.38 278 ARG A C 1
ATOM 2157 O O . ARG A 1 278 ? -9.720 -22.382 23.529 1.00 69.38 278 ARG A O 1
#

Foldseek 3Di:
DAAADDPVLLVVLLVCLVDPLDLVSNLVSLLCLLQRLDLSSLVSSLVSLLDLVSLVSNWVCVDPVTNCVSVLSSLVSLLVRPDPSQLVSLLSNVPRCSQPVDVVSVLSSLSSQLSHPPRDPSNLVSLLVVCLVPCVLSLLLSLLVRLHPSSLVSNLCSLLDPSDDLVSLLLSLLQRCQQPLLPQSSLVSLLVSLVRPHDPSNNLSSLCSNQHDDQCVNPNPDPDGDHGDDNLPHDLNSLVSLLVSLVVCCVDDHDPVSVVSSVVSNVVSVVSNVPDDD

pLDDT: mean 94.99, std 5.16, range [58.19, 98.69]

Sequence (278 aa):
MAEPLSPSEIARHTGILNESRDTDQLVASALALAASEDPPALLALGRVLRHGEFLNRLDDTANPSSEIRNVARVFGALADHPTPATGRLCELIYVEPEFSEIPSRINLLLAALAAVHPVTPRGADIFRETSQDEYAEVNAPLLLKNESPLALQVFDELISGDWVEDYVKVDMLHRSVLPRRTRLPVLEVCALLLERGLPPEVRDAIIETVFDYDSRLWFGPAMYPPEPPAWHTATTEALEFLVGLATRLQSGNLSGALQEPVQATREEVQNILQSRPR

Radius of gyration: 21.79 Å; chains: 1; bounding box: 45×41×61 Å

Secondary structure (DSSP, 8-state):
-PPPPPHHHHHHHHHHHHH---HHHHHHHHHHHHTS--HHHHHHHHHHHT-HHHHHHHS-TTSTTTTTHHHHHHHHHHHHS--HHHHHHHHHHHT-HHHHTSHHHHHHHHHHHHHSSSPPHHHHHHHHHHIIIIIHHHHHHHHHHH--HHHHHHHHHHHH-SSS-HHHHHHHHHHHHGGGTT-HHHHHHHHHHHTS---HHHHHHHHHHHH---HHHHHTT-SSPPPPPPGGGS-HHHHHHHHHHHHHHHHS---HHHHHHHHHHHHHHHHHHHHS--